Protein AF-A0A554MXK1-F1 (afdb_monomer)

Foldseek 3Di:
DDPDLCVLLVPQDLWQKEWEWEAEPDDPVLQVLVCLQPVVFSYYYYYDYDPPDDYQKIFIDTPRHTPFIDGNVLCCVLASVDQPVCLLAALPLLALVSDGPNLVSCFSGKAWFFPPPVGRGNCVSVVNVLSPLLSVLLVLLAFEKEWADQELVSCVNRPNNVVSQLSNLVGRYQAEYAHADPDDHDPSRNYHYDHDDDVCSNFWTKIWGDHPPPDAFGKMKIWGHPDDRIIIIGMHRPNVSSVVSVVVVVVPD

Radius of gyration: 18.1 Å; Cα contacts (8 Å, |Δi|>4): 520; chains: 1; bounding box: 48×35×47 Å

Mean predicted aligned error: 4.87 Å

Sequence (253 aa):
MPGALTSFIDEVPETETTLMVVNRTGPEPLIDLLDEAFGTQTVSVSERQLPEGEEDLVLLLRSGSVAATTSMDRLQRAFLLVNTDRYRTGANGLAEAEMPDVLTGLDEVEFQVRGFPASNKEKLLLVLISRFIEGRALEVGGGRFDASFQRLSRLDDEYGTRTVYGWLGDTEVDAHVYGVHDEPVPDELDVTVHAGTHEEYRRSWFVVFRPPPGESGHVALVAVEVGDNEWQAMWTYDPERVARIGEYVRANF

pLDDT: mean 89.76, std 9.57, range [53.19, 98.69]

Structure (mmCIF, N/CA/C/O backbone):
data_AF-A0A554MXK1-F1
#
_entry.id   AF-A0A554MXK1-F1
#
loop_
_atom_site.group_PDB
_atom_site.id
_atom_site.type_symbol
_atom_site.label_atom_id
_atom_site.label_alt_id
_atom_site.label_comp_id
_atom_site.label_asym_id
_atom_site.label_entity_id
_atom_site.label_seq_id
_atom_site.pdbx_PDB_ins_code
_atom_site.Cartn_x
_atom_site.Cartn_y
_atom_site.Cartn_z
_atom_site.occupancy
_atom_site.B_iso_or_equiv
_atom_site.auth_seq_id
_atom_site.auth_comp_id
_atom_site.auth_asym_id
_atom_site.auth_atom_id
_atom_site.pdbx_PDB_model_num
ATOM 1 N N . MET A 1 1 ? -1.076 15.804 -18.346 1.00 53.19 1 MET A N 1
ATOM 2 C CA . MET A 1 1 ? -0.254 14.876 -17.549 1.00 53.19 1 MET A CA 1
ATOM 3 C C . MET A 1 1 ? 0.335 15.663 -16.394 1.00 53.19 1 MET A C 1
ATOM 5 O O . MET A 1 1 ? 0.785 16.777 -16.659 1.00 53.19 1 MET A O 1
ATOM 9 N N . PRO A 1 2 ? 0.262 15.160 -15.152 1.00 66.19 2 PRO A N 1
ATOM 10 C CA . PRO A 1 2 ? 0.952 15.773 -14.019 1.00 66.19 2 PRO A CA 1
ATOM 11 C C . PRO A 1 2 ? 2.463 15.844 -14.275 1.00 66.19 2 PRO A C 1
ATOM 13 O O . PRO A 1 2 ? 2.995 15.069 -15.069 1.00 66.19 2 PRO A O 1
ATOM 16 N N . GLY A 1 3 ? 3.126 16.819 -13.650 1.00 77.19 3 GLY A N 1
ATOM 17 C CA . GLY A 1 3 ? 4.562 17.067 -13.826 1.00 77.19 3 GLY A CA 1
ATOM 18 C C . GLY A 1 3 ? 5.462 16.328 -12.832 1.00 77.19 3 GLY A C 1
ATOM 19 O O . GLY A 1 3 ? 6.674 16.402 -12.986 1.00 77.19 3 GLY A O 1
ATOM 20 N N . ALA A 1 4 ? 4.880 15.672 -11.821 1.00 87.62 4 ALA A N 1
ATOM 21 C CA . ALA A 1 4 ? 5.570 14.910 -10.782 1.00 87.62 4 ALA A CA 1
ATOM 22 C C . ALA A 1 4 ? 4.630 13.848 -10.180 1.00 87.62 4 ALA A C 1
ATOM 24 O O . ALA A 1 4 ? 3.409 14.031 -10.191 1.00 87.62 4 ALA A O 1
ATOM 25 N N . LEU A 1 5 ? 5.183 12.782 -9.585 1.00 91.69 5 LEU A N 1
ATOM 26 C CA . LEU A 1 5 ? 4.398 11.793 -8.826 1.00 91.69 5 LEU A CA 1
ATOM 27 C C . LEU A 1 5 ? 3.648 12.415 -7.637 1.00 91.69 5 LEU A C 1
ATOM 29 O O . LEU A 1 5 ? 2.529 12.001 -7.346 1.00 91.69 5 LEU A O 1
ATOM 33 N N . THR A 1 6 ? 4.223 13.437 -6.992 1.00 92.69 6 THR A N 1
ATOM 34 C CA . THR A 1 6 ? 3.597 14.128 -5.850 1.00 92.69 6 THR A CA 1
ATOM 35 C C . THR A 1 6 ? 2.254 14.755 -6.207 1.00 92.69 6 THR A C 1
ATOM 37 O O . THR A 1 6 ? 1.367 14.784 -5.367 1.00 92.69 6 THR A O 1
ATOM 40 N N . SER A 1 7 ? 2.042 15.152 -7.468 1.00 93.44 7 SER A N 1
ATOM 41 C CA . SER A 1 7 ? 0.761 15.715 -7.906 1.00 93.44 7 SER A CA 1
ATOM 42 C C . SER A 1 7 ? -0.411 14.743 -7.733 1.00 93.44 7 SER A C 1
ATOM 44 O O . SER A 1 7 ? -1.536 15.189 -7.541 1.00 93.44 7 SER A O 1
ATOM 46 N N . PHE A 1 8 ? -0.177 13.426 -7.780 1.00 95.62 8 PHE A N 1
ATOM 47 C CA . PHE A 1 8 ? -1.224 12.447 -7.470 1.00 95.62 8 PHE A CA 1
ATOM 48 C C . PHE A 1 8 ? -1.547 12.405 -5.975 1.00 95.62 8 PHE A C 1
ATOM 50 O O . PHE A 1 8 ? -2.680 12.121 -5.607 1.00 95.62 8 PHE A O 1
ATOM 57 N N . ILE A 1 9 ? -0.587 12.721 -5.111 1.00 94.88 9 ILE A N 1
ATOM 58 C CA . ILE A 1 9 ? -0.826 12.818 -3.672 1.00 94.88 9 ILE A CA 1
ATOM 59 C C . ILE A 1 9 ? -1.597 14.105 -3.363 1.00 94.88 9 ILE A C 1
ATOM 61 O O . ILE A 1 9 ? -2.632 14.044 -2.711 1.00 94.88 9 ILE A O 1
ATOM 65 N N . ASP A 1 10 ? -1.193 15.229 -3.958 1.00 92.38 10 ASP A N 1
ATOM 66 C CA . ASP A 1 10 ? -1.825 16.545 -3.760 1.00 92.38 10 ASP A CA 1
ATOM 67 C C . ASP A 1 10 ? -3.290 16.613 -4.247 1.00 92.38 10 ASP A C 1
ATOM 69 O O . ASP A 1 10 ? -4.051 17.502 -3.872 1.00 92.38 10 ASP A O 1
ATOM 73 N N . GLU A 1 11 ? -3.691 15.697 -5.131 1.00 93.00 11 GLU A N 1
ATOM 74 C CA . GLU A 1 11 ? -5.064 15.571 -5.629 1.00 93.00 11 GLU A CA 1
ATOM 75 C C . GLU A 1 11 ? -6.001 14.825 -4.646 1.00 93.00 11 GLU A C 1
ATOM 77 O O . GLU A 1 11 ? -7.207 14.767 -4.899 1.00 93.00 11 GLU A O 1
ATOM 82 N N . VAL A 1 12 ? -5.478 14.220 -3.568 1.00 90.69 12 VAL A N 1
ATOM 83 C CA . VAL A 1 12 ? -6.289 13.492 -2.576 1.00 90.69 12 VAL A CA 1
ATOM 84 C C . VAL A 1 12 ? -7.220 14.468 -1.837 1.00 90.69 12 VAL A C 1
ATOM 86 O O . VAL A 1 12 ? -6.763 15.490 -1.327 1.00 90.69 12 VAL A O 1
ATOM 89 N N . PRO A 1 13 ? -8.534 14.188 -1.751 1.00 86.12 13 PRO A N 1
ATOM 90 C CA . PRO A 1 13 ? -9.457 15.062 -1.040 1.00 86.12 13 PRO A CA 1
ATOM 91 C C . PRO A 1 13 ? -9.260 14.978 0.477 1.00 86.12 13 PRO A C 1
ATOM 93 O O . PRO A 1 13 ? -9.178 13.892 1.051 1.00 86.12 13 PRO A O 1
ATOM 96 N N . GLU A 1 14 ? -9.305 16.126 1.154 1.00 84.69 14 GLU A N 1
ATOM 97 C CA . GLU A 1 14 ? -9.360 16.162 2.616 1.00 84.69 14 GLU A CA 1
ATOM 98 C C . GLU A 1 14 ? -10.647 15.483 3.110 1.00 84.69 14 GLU A C 1
ATOM 100 O O . GLU A 1 14 ? -11.757 15.986 2.916 1.00 84.69 14 GLU A O 1
ATOM 105 N N . THR A 1 15 ? -10.498 14.325 3.754 1.00 86.19 15 THR A N 1
ATOM 106 C CA . THR A 1 15 ? -11.612 13.555 4.315 1.00 86.19 15 THR A CA 1
ATOM 107 C C . THR A 1 15 ? -11.335 13.245 5.777 1.00 86.19 15 THR A C 1
ATOM 109 O O . THR A 1 15 ? -10.337 12.604 6.104 1.00 86.19 15 THR A O 1
ATOM 112 N N . GLU A 1 16 ? -12.246 13.657 6.663 1.00 89.69 16 GLU A N 1
ATOM 113 C CA . GLU A 1 16 ? -12.179 13.286 8.079 1.00 89.69 16 GLU A CA 1
ATOM 114 C C . GLU A 1 16 ? -12.257 11.762 8.216 1.00 89.69 16 GLU A C 1
ATOM 116 O O . GLU A 1 16 ? -13.289 11.146 7.917 1.00 89.69 16 GLU A O 1
ATOM 121 N N . THR A 1 17 ? -11.147 11.176 8.658 1.00 94.56 17 THR A N 1
ATOM 122 C CA . THR A 1 17 ? -10.960 9.733 8.761 1.00 94.56 17 THR A CA 1
ATOM 123 C C . THR A 1 17 ? -10.591 9.370 10.196 1.00 94.56 17 THR A C 1
ATOM 125 O O . THR A 1 17 ? -9.711 9.985 10.806 1.00 94.56 17 THR A O 1
ATOM 128 N N . THR A 1 18 ? -11.273 8.372 10.758 1.00 95.38 18 THR A N 1
ATOM 129 C CA . THR A 1 18 ? -11.064 7.940 12.147 1.00 95.38 18 THR A CA 1
ATOM 130 C C . THR A 1 18 ? -10.993 6.424 12.242 1.00 95.38 18 THR A C 1
ATOM 132 O O . THR A 1 18 ? -11.894 5.733 11.773 1.00 95.38 18 THR A O 1
ATOM 135 N N . LEU A 1 19 ? -9.979 5.901 12.926 1.00 95.75 19 LEU A N 1
ATOM 136 C CA . LEU A 1 19 ? -9.962 4.535 13.438 1.00 95.75 19 LEU A CA 1
ATOM 137 C C . LEU A 1 19 ? -10.588 4.528 14.838 1.00 95.75 19 LEU A C 1
ATOM 139 O O . LEU A 1 19 ? -10.009 5.026 15.803 1.00 95.75 19 LEU A O 1
ATOM 143 N N . MET A 1 20 ? -11.805 4.001 14.951 1.00 95.88 20 MET A N 1
ATOM 144 C CA . MET A 1 20 ? -12.539 3.905 16.211 1.00 95.88 20 MET A CA 1
ATOM 145 C C . MET A 1 20 ? -12.442 2.495 16.781 1.00 95.88 20 MET A C 1
ATOM 147 O O . MET A 1 20 ? -12.959 1.547 16.196 1.00 95.88 20 MET A O 1
ATOM 151 N N . VAL A 1 21 ? -11.838 2.367 17.956 1.00 96.56 21 VAL A N 1
ATOM 152 C CA . VAL A 1 21 ? -11.822 1.127 18.727 1.00 96.56 21 VAL A CA 1
ATOM 153 C C . VAL A 1 21 ? -13.086 1.049 19.577 1.00 96.56 21 VAL A C 1
ATOM 155 O O . VAL A 1 21 ? -13.393 1.965 20.341 1.00 96.56 21 VAL A O 1
ATOM 158 N N . VAL A 1 22 ? -13.839 -0.036 19.435 1.00 96.56 22 VAL A N 1
ATOM 159 C CA . VAL A 1 22 ? -15.116 -0.262 20.113 1.00 96.56 22 VAL A CA 1
ATOM 160 C C . VAL A 1 22 ? -14.961 -1.361 21.152 1.00 96.56 22 VAL A C 1
ATOM 162 O O . VAL A 1 22 ? -14.409 -2.417 20.849 1.00 96.56 22 VAL A O 1
ATOM 165 N N . ASN A 1 23 ? -15.474 -1.107 22.361 1.00 95.75 23 ASN A N 1
ATOM 166 C CA . ASN A 1 23 ? -15.566 -2.086 23.450 1.00 95.75 23 ASN A CA 1
ATOM 167 C C . ASN A 1 23 ? -14.254 -2.844 23.678 1.00 95.75 23 ASN A C 1
ATOM 169 O O . ASN A 1 23 ? -14.227 -4.074 23.719 1.00 95.75 23 ASN A O 1
ATOM 173 N N . ARG A 1 24 ? -13.147 -2.101 23.783 1.00 94.31 24 ARG A N 1
ATOM 174 C CA . ARG A 1 24 ? -11.830 -2.692 24.013 1.00 94.31 24 ARG A CA 1
ATOM 175 C C . ARG A 1 24 ? -11.818 -3.454 25.337 1.00 94.31 24 ARG A C 1
ATOM 177 O O . ARG A 1 24 ? -12.136 -2.887 26.383 1.00 94.31 24 ARG A O 1
ATOM 184 N N . THR A 1 25 ? -11.358 -4.699 25.288 1.00 93.44 25 THR A N 1
ATOM 185 C CA . THR A 1 25 ? -11.030 -5.520 26.462 1.00 93.44 25 THR A CA 1
ATOM 186 C C . THR A 1 25 ? -9.521 -5.752 26.590 1.00 93.44 25 THR A C 1
ATOM 188 O O . THR A 1 25 ? -9.018 -6.031 27.681 1.00 93.44 25 THR A O 1
ATOM 191 N N . GLY A 1 26 ? -8.780 -5.582 25.485 1.00 86.31 26 GLY A N 1
ATOM 192 C CA . GLY A 1 26 ? -7.321 -5.682 25.434 1.00 86.31 26 GLY A CA 1
ATOM 193 C C . GLY A 1 26 ? -6.572 -4.552 26.163 1.00 86.31 26 GLY A C 1
ATOM 194 O O . GLY A 1 26 ? -7.170 -3.559 26.578 1.00 86.31 26 GLY A O 1
ATOM 195 N N . PRO A 1 27 ? -5.243 -4.667 26.331 1.00 88.62 27 PRO A N 1
ATOM 196 C CA . PRO A 1 27 ? -4.443 -3.720 27.111 1.00 88.62 27 PRO A CA 1
ATOM 197 C C . PRO A 1 27 ? -4.248 -2.361 26.403 1.00 88.62 27 PRO A C 1
ATOM 199 O O . PRO A 1 27 ? -4.241 -2.283 25.177 1.00 88.62 27 PRO A O 1
ATOM 202 N N . GLU A 1 28 ? -4.064 -1.292 27.189 1.00 87.69 28 GLU A N 1
ATOM 203 C CA . GLU A 1 28 ? -3.921 0.103 26.713 1.00 87.69 28 GLU A CA 1
ATOM 204 C C . GLU A 1 28 ? -2.767 0.333 25.716 1.00 87.69 28 GLU A C 1
ATOM 206 O O . GLU A 1 28 ? -3.007 1.015 24.723 1.00 87.69 28 GLU A O 1
ATOM 211 N N . PRO A 1 29 ? -1.590 -0.320 25.844 1.00 89.25 29 PRO A N 1
ATOM 212 C CA . PRO A 1 29 ? -0.497 -0.171 24.878 1.00 89.25 29 PRO A CA 1
ATOM 213 C C . PRO A 1 29 ? -0.843 -0.510 23.421 1.00 89.25 29 PRO A C 1
ATOM 215 O O . PRO A 1 29 ? -0.097 -0.152 22.517 1.00 89.25 29 PRO A O 1
ATOM 218 N N . LEU A 1 30 ? -1.945 -1.222 23.157 1.00 86.06 30 LEU A N 1
ATOM 219 C CA . LEU A 1 30 ? -2.403 -1.450 21.783 1.00 86.06 30 LEU A CA 1
ATOM 220 C C . LEU A 1 30 ? -2.960 -0.180 21.132 1.00 86.06 30 LEU A C 1
ATOM 222 O O . LEU A 1 30 ? -2.822 -0.017 19.922 1.00 86.06 30 LEU A O 1
ATOM 226 N N . ILE A 1 31 ? -3.574 0.703 21.924 1.00 88.94 31 ILE A N 1
ATOM 227 C CA . ILE A 1 31 ? -4.034 2.015 21.463 1.00 88.94 31 ILE A CA 1
ATOM 228 C C . ILE A 1 31 ? -2.831 2.913 21.201 1.00 88.94 31 ILE A C 1
ATOM 230 O O . ILE A 1 31 ? -2.753 3.489 20.123 1.00 88.94 31 ILE A O 1
ATOM 234 N N . ASP A 1 32 ? -1.841 2.915 22.100 1.00 88.69 32 ASP A N 1
ATOM 235 C CA . ASP A 1 32 ? -0.601 3.678 21.911 1.00 88.69 32 ASP A CA 1
ATOM 236 C C . ASP A 1 32 ? 0.105 3.312 20.594 1.00 88.69 32 ASP A C 1
ATOM 238 O O . ASP A 1 32 ? 0.608 4.186 19.894 1.00 88.69 32 ASP A O 1
ATOM 242 N N . LEU A 1 33 ? 0.106 2.028 20.210 1.00 88.94 33 LEU A N 1
ATOM 243 C CA . LEU A 1 33 ? 0.666 1.582 18.928 1.00 88.94 33 LEU A CA 1
ATOM 244 C C . LEU A 1 33 ? -0.140 2.070 17.713 1.00 88.94 33 LEU A C 1
ATOM 246 O O . LEU A 1 33 ? 0.443 2.289 16.650 1.00 88.94 33 LEU A O 1
ATOM 250 N N . LEU A 1 34 ? -1.463 2.210 17.837 1.00 90.31 34 LEU A N 1
ATOM 251 C CA . LEU A 1 34 ? -2.298 2.797 16.785 1.00 90.31 34 LEU A CA 1
ATOM 252 C C . LEU A 1 34 ? -2.072 4.304 16.686 1.00 90.31 34 LEU A C 1
ATOM 254 O O . LEU A 1 34 ? -1.931 4.816 15.579 1.00 90.31 34 LEU A O 1
ATOM 258 N N . ASP A 1 35 ? -1.981 4.996 17.819 1.00 89.25 35 ASP A N 1
ATOM 259 C CA . ASP A 1 35 ? -1.647 6.418 17.872 1.00 89.25 35 ASP A CA 1
ATOM 260 C C . ASP A 1 35 ? -0.239 6.692 17.326 1.00 89.25 35 ASP A C 1
ATOM 262 O O . ASP A 1 35 ? -0.044 7.649 16.584 1.00 89.25 35 ASP A O 1
ATOM 266 N N . GLU A 1 36 ? 0.742 5.832 17.604 1.00 86.38 36 GLU A N 1
ATOM 267 C CA . GLU A 1 36 ? 2.080 5.939 17.010 1.00 86.38 36 GLU A CA 1
ATOM 268 C C . GLU A 1 36 ? 2.046 5.730 15.489 1.00 86.38 36 GLU A C 1
ATOM 270 O O . GLU A 1 36 ? 2.771 6.396 14.753 1.00 86.38 36 GLU A O 1
ATOM 275 N N . ALA A 1 37 ? 1.217 4.802 15.005 1.00 86.00 37 ALA A N 1
ATOM 276 C CA . ALA A 1 37 ? 1.123 4.494 13.583 1.00 86.00 37 ALA A CA 1
ATOM 277 C C . ALA A 1 37 ? 0.333 5.538 12.777 1.00 86.00 37 ALA A C 1
ATOM 279 O O . ALA A 1 37 ? 0.649 5.762 11.609 1.00 86.00 37 ALA A O 1
ATOM 280 N N . PHE A 1 38 ? -0.699 6.139 13.377 1.00 89.25 38 PHE A N 1
ATOM 281 C CA . PHE A 1 38 ? -1.689 6.953 12.667 1.00 89.25 38 PHE A CA 1
ATOM 282 C C . PHE A 1 38 ? -1.929 8.337 13.273 1.00 89.25 38 PHE A C 1
ATOM 284 O O . PHE A 1 38 ? -2.320 9.238 12.545 1.00 89.25 38 PHE A O 1
ATOM 291 N N . GLY A 1 39 ? -1.681 8.552 14.564 1.00 72.25 39 GLY A N 1
ATOM 292 C CA . GLY A 1 39 ? -2.067 9.778 15.275 1.00 72.25 39 GLY A CA 1
ATOM 293 C C . GLY A 1 39 ? -1.333 11.051 14.833 1.00 72.25 39 GLY A C 1
ATOM 294 O O . GLY A 1 39 ? -1.776 12.155 15.139 1.00 72.25 39 GLY A O 1
ATOM 295 N N . THR A 1 40 ? -0.227 10.924 14.095 1.00 68.62 40 THR A N 1
ATOM 296 C CA . THR A 1 40 ? 0.485 12.044 13.449 1.00 68.62 40 THR A CA 1
ATOM 297 C C . THR A 1 40 ? -0.044 12.375 12.049 1.00 68.62 40 THR A C 1
ATOM 299 O O . THR A 1 40 ? 0.398 13.349 11.444 1.00 68.62 40 THR A O 1
ATOM 302 N N . GLN A 1 41 ? -0.970 11.566 11.535 1.00 73.75 41 GLN A N 1
ATOM 303 C CA . GLN A 1 41 ? -1.494 11.616 10.174 1.00 73.75 41 GLN A CA 1
ATOM 304 C C . GLN A 1 41 ? -2.839 12.358 10.125 1.00 73.75 41 GLN A C 1
ATOM 306 O O . GLN A 1 41 ? -3.368 12.828 11.131 1.00 73.75 41 GLN A O 1
ATOM 311 N N . THR A 1 42 ? -3.451 12.399 8.944 1.00 80.56 42 THR A N 1
ATOM 312 C CA . THR A 1 42 ? -4.848 12.829 8.732 1.00 80.56 42 THR A CA 1
ATOM 313 C C . THR A 1 42 ? -5.885 11.869 9.343 1.00 80.56 42 THR A C 1
ATOM 315 O O . THR A 1 42 ? -7.087 12.142 9.312 1.00 80.56 42 THR A O 1
ATOM 318 N N . VAL A 1 43 ? -5.43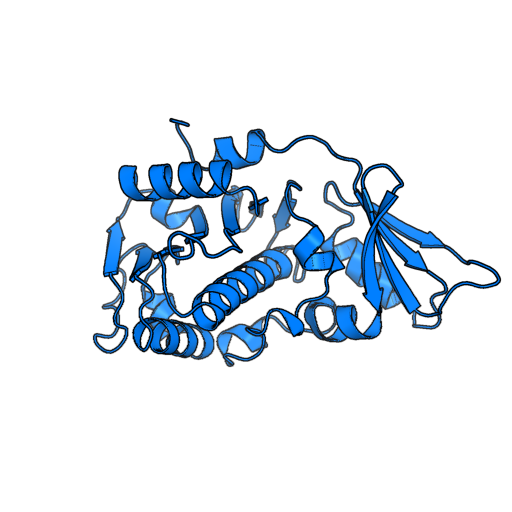5 10.751 9.922 1.00 90.44 43 VAL A N 1
ATOM 319 C CA . VAL A 1 43 ? -6.264 9.722 10.551 1.00 90.44 43 VAL A CA 1
ATOM 320 C C . VAL A 1 43 ? -6.246 9.905 12.064 1.00 90.44 43 VAL A C 1
ATOM 322 O O . VAL A 1 43 ? -5.209 9.794 12.708 1.00 90.44 43 VAL A O 1
ATOM 325 N N . SER A 1 44 ? -7.413 10.129 12.657 1.00 91.38 44 SER A N 1
ATOM 326 C CA . SER A 1 44 ? -7.555 10.162 14.118 1.00 91.38 44 SER A CA 1
ATOM 327 C C . SER A 1 44 ? -7.789 8.763 14.683 1.00 91.38 44 SE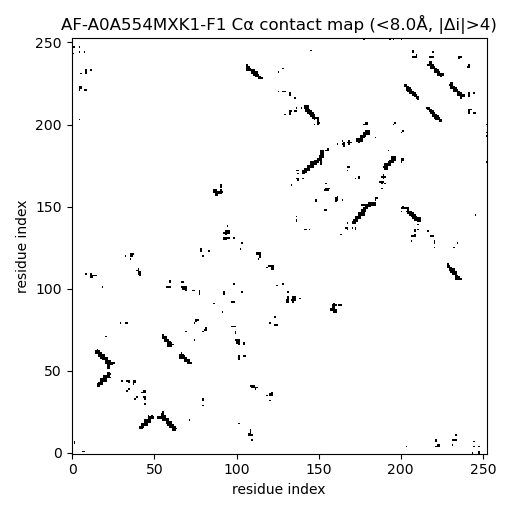R A C 1
ATOM 329 O O . SER A 1 44 ? -8.454 7.939 14.057 1.00 91.38 44 SER A O 1
ATOM 331 N N . VAL A 1 45 ? -7.302 8.493 15.891 1.00 93.38 45 VAL A N 1
ATOM 332 C CA . VAL A 1 45 ? -7.642 7.278 16.641 1.00 93.38 45 VAL A CA 1
ATOM 333 C C . VAL A 1 45 ? -8.548 7.668 17.807 1.00 93.38 45 VAL A C 1
ATOM 335 O O . VAL A 1 45 ? -8.355 8.697 18.453 1.00 93.38 45 VAL A O 1
ATOM 338 N N . SER A 1 46 ? -9.597 6.887 18.056 1.00 93.00 46 SER A N 1
ATOM 339 C CA . SER A 1 46 ? -10.500 7.116 19.189 1.00 93.00 46 SER A CA 1
ATOM 340 C C . SER A 1 46 ? -11.005 5.805 19.774 1.00 93.00 46 SER A C 1
ATOM 342 O O . SER A 1 46 ? -11.048 4.789 19.086 1.00 93.00 46 SER A O 1
ATOM 344 N N . GLU A 1 47 ? -11.426 5.827 21.037 1.00 94.25 47 GLU A N 1
ATOM 345 C CA . GLU A 1 47 ? -12.052 4.681 21.698 1.00 94.25 47 GLU A CA 1
ATOM 346 C C . GLU A 1 47 ? -13.498 5.015 22.096 1.00 94.25 47 GLU A C 1
ATOM 348 O O . GLU A 1 47 ? -13.803 6.134 22.525 1.00 94.25 47 GLU A O 1
ATOM 353 N N . ARG A 1 48 ? -14.411 4.046 21.964 1.00 94.31 48 ARG A N 1
ATOM 354 C CA . ARG A 1 48 ? -15.806 4.175 22.391 1.00 94.31 48 ARG A CA 1
ATOM 355 C C . ARG A 1 48 ? -16.326 2.894 23.037 1.00 94.31 48 ARG A C 1
ATOM 357 O O . ARG A 1 48 ? -16.153 1.800 22.515 1.00 94.31 48 ARG A O 1
ATOM 364 N N . GLN A 1 49 ? -17.051 3.059 24.139 1.00 93.25 49 GLN A N 1
ATOM 365 C CA . GLN A 1 49 ? -17.794 1.983 24.793 1.00 93.25 49 GLN A CA 1
ATOM 366 C C . GLN A 1 49 ? -19.274 2.064 24.378 1.00 93.25 49 GLN A C 1
ATOM 368 O O . GLN A 1 49 ? -19.917 3.107 24.527 1.00 93.25 49 GLN A O 1
ATOM 373 N N . LEU A 1 50 ? -19.800 0.977 23.821 1.00 91.88 50 LEU A N 1
ATOM 374 C CA . LEU A 1 50 ? -21.159 0.797 23.322 1.00 91.88 50 LEU A CA 1
ATOM 375 C C . LEU A 1 50 ? -21.849 -0.320 24.130 1.00 91.88 50 LEU A C 1
ATOM 377 O O . LEU A 1 50 ? -21.394 -1.462 24.066 1.00 91.88 50 LEU A O 1
ATOM 381 N N . PRO A 1 51 ? -22.959 -0.037 24.843 1.00 86.06 51 PRO A N 1
ATOM 382 C CA . PRO A 1 51 ? -23.596 -0.982 25.774 1.00 86.06 51 PRO A CA 1
ATOM 383 C C . PRO A 1 51 ? -23.980 -2.361 25.207 1.00 86.06 51 PRO A C 1
ATOM 385 O O . PRO A 1 51 ? -24.087 -3.311 25.973 1.00 86.06 51 PRO A O 1
ATOM 388 N N . GLU A 1 52 ? -24.193 -2.469 23.893 1.00 84.12 52 GLU A N 1
ATOM 389 C CA . GLU A 1 52 ? -24.572 -3.709 23.188 1.00 84.12 52 GLU A CA 1
ATOM 390 C C . GLU A 1 52 ? -23.685 -3.964 21.950 1.00 84.12 52 GLU A C 1
ATOM 392 O O . GLU A 1 52 ? -24.069 -4.690 21.037 1.00 84.12 52 GLU A O 1
ATOM 397 N N . GLY A 1 53 ? -22.517 -3.317 21.877 1.00 80.88 53 GLY A N 1
ATOM 398 C CA . GLY A 1 53 ? -21.576 -3.505 20.770 1.00 80.88 53 GLY A CA 1
ATOM 399 C C . GLY A 1 53 ? -20.732 -4.771 20.923 1.00 80.88 53 GLY A C 1
ATOM 400 O O . GLY A 1 53 ? -20.497 -5.241 22.036 1.00 80.88 53 GLY A O 1
ATOM 401 N N . GLU A 1 54 ? -20.221 -5.289 19.810 1.00 91.38 54 GLU A N 1
ATOM 402 C CA . GLU A 1 54 ? -19.193 -6.334 19.837 1.00 91.38 54 GLU A CA 1
ATOM 403 C C . GLU A 1 54 ? -17.897 -5.817 20.476 1.00 91.38 54 GLU A C 1
ATOM 405 O O . GLU A 1 54 ? -17.543 -4.646 20.326 1.00 91.38 54 GLU A O 1
ATOM 410 N N . GLU A 1 55 ? -17.215 -6.701 21.202 1.00 94.56 55 GLU A N 1
ATOM 411 C CA . GLU A 1 55 ? -15.942 -6.427 21.869 1.00 94.56 55 GLU A CA 1
ATOM 412 C C . GLU A 1 55 ? -14.779 -6.395 20.875 1.00 94.56 55 GLU A C 1
ATOM 414 O O . GLU A 1 55 ? -14.766 -7.127 19.884 1.00 94.56 55 GLU A O 1
ATOM 419 N N . ASP A 1 56 ? -13.777 -5.565 21.174 1.00 95.25 56 ASP A N 1
ATOM 420 C CA . ASP A 1 56 ? -12.503 -5.512 20.454 1.00 95.25 56 ASP A CA 1
ATOM 421 C C . ASP A 1 56 ? -12.654 -5.373 18.927 1.00 95.25 56 ASP A C 1
ATOM 423 O O . ASP A 1 56 ? -11.948 -6.016 18.144 1.00 95.25 56 ASP A O 1
ATOM 427 N N . LEU A 1 57 ? -13.557 -4.494 18.487 1.00 96.06 57 LEU A N 1
ATOM 428 C CA . LEU A 1 57 ? -13.676 -4.104 17.084 1.00 96.06 57 LEU A CA 1
ATOM 429 C C . LEU A 1 57 ? -12.907 -2.818 16.795 1.00 96.06 57 LEU A C 1
ATOM 431 O O . LEU A 1 57 ? -12.808 -1.920 17.627 1.00 96.06 57 LEU A O 1
ATOM 435 N N . VAL A 1 58 ? -12.407 -2.711 15.570 1.00 96.81 58 VAL A N 1
ATOM 436 C CA . VAL A 1 58 ? -11.846 -1.489 15.001 1.00 96.81 58 VAL A CA 1
ATOM 437 C C . VAL A 1 58 ? -12.683 -1.121 13.789 1.00 96.81 58 VAL A C 1
ATOM 439 O O . VAL A 1 58 ? -12.815 -1.903 12.847 1.00 96.81 58 VAL A O 1
ATOM 442 N N . LEU A 1 59 ? -13.262 0.071 13.827 1.00 97.31 59 LEU A N 1
ATOM 443 C CA . LEU A 1 59 ? -14.044 0.644 12.745 1.00 97.31 59 LEU A CA 1
ATOM 444 C C . LEU A 1 59 ? -13.205 1.697 12.040 1.00 97.31 59 LEU A C 1
ATOM 446 O O . LEU A 1 59 ? -12.619 2.558 12.691 1.00 97.31 59 LEU A O 1
ATOM 450 N N . LEU A 1 60 ? -13.209 1.672 10.716 1.00 97.38 60 LEU A N 1
ATOM 451 C CA . LEU A 1 60 ? -12.797 2.820 9.930 1.00 97.38 60 LEU A CA 1
ATOM 452 C C . LEU A 1 60 ? -14.026 3.687 9.676 1.00 97.38 60 LEU A C 1
ATOM 454 O O . LEU A 1 60 ? -14.991 3.227 9.065 1.00 97.38 60 LEU A O 1
ATOM 458 N N . LEU A 1 61 ? -13.989 4.933 10.130 1.00 96.75 61 LEU A N 1
ATOM 459 C CA . LEU A 1 61 ? -15.020 5.927 9.877 1.00 96.75 61 LEU A CA 1
ATOM 460 C C . LEU A 1 61 ? -14.526 6.934 8.842 1.00 96.75 61 LEU A C 1
ATOM 462 O O . LEU A 1 61 ? -13.424 7.460 8.977 1.00 96.75 61 LEU A O 1
ATOM 466 N N . ARG A 1 62 ? -15.375 7.250 7.863 1.00 94.31 62 ARG A N 1
ATOM 467 C CA . ARG A 1 62 ? -15.190 8.363 6.925 1.00 94.31 62 ARG A CA 1
ATOM 468 C C . ARG A 1 62 ? -16.360 9.319 7.056 1.00 94.31 62 ARG A C 1
ATOM 470 O O . ARG A 1 62 ? -17.512 8.909 6.894 1.00 94.31 62 ARG A O 1
ATOM 477 N N . SER A 1 63 ? -16.079 10.569 7.416 1.00 90.75 63 SER A N 1
ATOM 478 C CA . SER A 1 63 ? -17.106 11.593 7.664 1.00 90.75 63 SER A CA 1
ATOM 479 C C . SER A 1 63 ? -18.235 11.087 8.583 1.00 90.75 63 SER A C 1
ATOM 481 O O . SER A 1 63 ? -19.422 11.293 8.327 1.00 90.75 63 SER A O 1
ATOM 483 N N . GLY A 1 64 ? -17.864 10.341 9.631 1.00 89.31 64 GLY A N 1
ATOM 484 C CA . GLY A 1 64 ? -18.784 9.774 10.623 1.00 89.31 64 GLY A CA 1
ATOM 485 C C . GLY A 1 64 ? -19.535 8.498 10.214 1.00 89.31 64 GLY A C 1
ATOM 486 O O . GLY A 1 64 ? -20.264 7.953 11.042 1.00 89.31 64 GLY A O 1
ATOM 487 N N . SER A 1 65 ? -19.362 7.993 8.989 1.00 94.19 65 SER A N 1
ATOM 488 C CA . SER A 1 65 ? -19.975 6.739 8.520 1.00 94.19 65 SER A CA 1
ATOM 489 C C . SER A 1 65 ? -18.975 5.585 8.549 1.00 94.19 65 SER A C 1
ATOM 491 O O . SER A 1 65 ? -17.810 5.779 8.214 1.00 94.19 65 SER A O 1
ATOM 493 N N . VAL A 1 66 ? -19.420 4.381 8.921 1.00 96.75 66 VAL A N 1
ATOM 494 C CA . VAL A 1 66 ? -18.564 3.181 8.922 1.00 96.75 66 VAL A CA 1
ATOM 495 C C . VAL A 1 66 ? -18.238 2.782 7.484 1.00 96.75 66 VAL A C 1
ATOM 497 O O . VAL A 1 66 ? -19.136 2.434 6.722 1.00 96.75 66 VAL A O 1
ATOM 500 N N . ALA A 1 67 ? -16.956 2.835 7.132 1.00 96.62 67 ALA A N 1
ATOM 501 C CA . ALA A 1 67 ? -16.423 2.441 5.832 1.00 96.62 6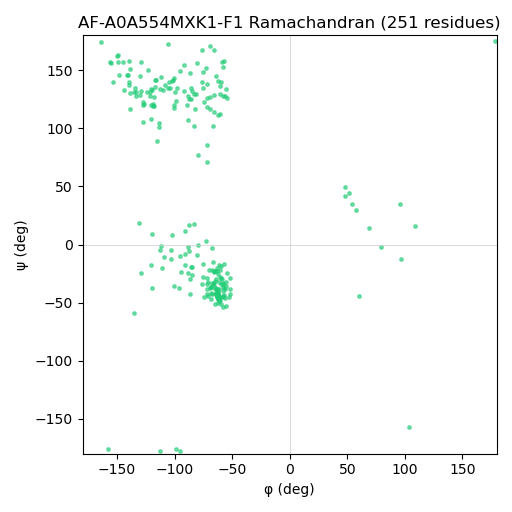7 ALA A CA 1
ATOM 502 C C . ALA A 1 67 ? -15.877 1.005 5.839 1.00 96.62 67 ALA A C 1
ATOM 504 O O . ALA A 1 67 ? -16.059 0.278 4.870 1.00 96.62 67 ALA A O 1
ATOM 505 N N . ALA A 1 68 ? -15.242 0.581 6.936 1.00 97.12 68 ALA A N 1
ATOM 506 C CA . ALA A 1 68 ? -14.728 -0.778 7.100 1.00 97.12 68 ALA A CA 1
ATOM 507 C C . ALA A 1 68 ? -14.742 -1.203 8.573 1.00 97.12 68 ALA A C 1
ATOM 509 O O . ALA A 1 68 ? -14.847 -0.376 9.483 1.00 97.12 68 ALA A O 1
ATOM 510 N N . THR A 1 69 ? -14.652 -2.507 8.824 1.00 96.69 69 THR A N 1
ATOM 511 C CA . THR A 1 69 ? -14.641 -3.076 10.176 1.00 96.69 69 THR A CA 1
ATOM 512 C C . THR A 1 69 ? -13.718 -4.279 10.223 1.00 96.69 69 THR A C 1
ATOM 514 O O . THR A 1 69 ? -13.811 -5.164 9.383 1.00 96.69 69 THR A O 1
ATOM 517 N N . THR A 1 70 ? -12.861 -4.332 11.238 1.00 96.06 70 THR A N 1
ATOM 518 C CA . THR A 1 70 ? -11.979 -5.470 11.502 1.00 96.06 70 THR A CA 1
ATOM 519 C C . THR A 1 70 ? -11.900 -5.718 13.004 1.00 96.06 70 THR A C 1
ATOM 521 O O . THR A 1 70 ? -11.896 -4.780 13.792 1.00 96.06 70 THR A O 1
ATOM 524 N N . SER A 1 71 ? -11.773 -6.976 13.429 1.00 94.94 71 SER A N 1
ATOM 525 C CA . SER A 1 71 ? -11.412 -7.297 14.815 1.00 94.94 71 SER A CA 1
ATOM 526 C C . SER A 1 71 ? -10.018 -6.760 15.170 1.00 94.94 71 SER A C 1
ATOM 528 O O . SER A 1 71 ? -9.074 -6.928 14.390 1.00 94.94 71 SER A O 1
ATOM 530 N N . MET A 1 72 ? -9.848 -6.242 16.381 1.00 93.75 72 MET A N 1
ATOM 531 C CA . MET A 1 72 ? -8.566 -5.800 16.930 1.00 93.75 72 MET A CA 1
ATOM 532 C C . MET A 1 72 ? -7.505 -6.912 16.887 1.00 93.75 72 MET A C 1
ATOM 534 O O . MET A 1 72 ? -6.345 -6.646 16.600 1.00 93.75 72 MET A O 1
ATOM 538 N N . ASP A 1 73 ? -7.885 -8.173 17.101 1.00 91.56 73 ASP A N 1
ATOM 539 C CA . ASP A 1 73 ? -6.989 -9.338 17.004 1.00 91.56 73 ASP A CA 1
ATOM 540 C C . ASP A 1 73 ? -6.383 -9.518 15.592 1.00 91.56 73 ASP A C 1
ATOM 542 O O . ASP A 1 73 ? -5.169 -9.682 15.432 1.00 91.56 73 ASP A O 1
ATOM 546 N N . ARG A 1 74 ? -7.204 -9.405 14.539 1.00 91.25 74 ARG A N 1
ATOM 547 C CA . ARG A 1 74 ? -6.732 -9.423 13.140 1.00 91.25 74 ARG A CA 1
ATOM 548 C C . ARG A 1 74 ? -5.808 -8.239 12.841 1.00 91.25 74 ARG A C 1
ATOM 550 O O . ARG A 1 74 ? -4.755 -8.446 12.240 1.00 91.25 74 ARG A O 1
ATOM 557 N N . LEU A 1 75 ? -6.145 -7.033 13.307 1.00 92.25 75 LEU A N 1
ATOM 558 C CA . LEU A 1 75 ? -5.291 -5.848 13.142 1.00 92.25 75 LEU A CA 1
ATOM 559 C C . LEU A 1 75 ? -3.941 -6.004 13.862 1.00 92.25 75 LEU A C 1
ATOM 561 O O . LEU A 1 75 ? -2.888 -5.694 13.300 1.00 92.25 75 LEU A O 1
ATOM 565 N N . GLN A 1 76 ? -3.952 -6.553 15.078 1.00 89.75 76 GLN A N 1
ATOM 566 C CA . GLN A 1 76 ? -2.744 -6.831 15.849 1.00 89.75 76 GLN A CA 1
ATOM 567 C C . GLN A 1 76 ? -1.800 -7.783 15.116 1.00 89.75 76 GLN A C 1
ATOM 569 O O . GLN A 1 76 ? -0.616 -7.478 14.963 1.00 89.75 76 GLN A O 1
ATOM 574 N N . ARG A 1 77 ? -2.315 -8.924 14.641 1.00 86.44 77 ARG A N 1
ATOM 575 C CA . ARG A 1 77 ? -1.503 -9.942 13.956 1.00 86.44 77 ARG A CA 1
ATOM 576 C C . ARG A 1 77 ? -0.921 -9.472 12.629 1.00 86.44 77 ARG A C 1
ATOM 578 O O . ARG A 1 77 ? 0.157 -9.940 12.264 1.00 86.44 77 ARG A O 1
ATOM 585 N N . ALA A 1 78 ? -1.636 -8.608 11.913 1.00 84.94 78 ALA A N 1
ATOM 586 C CA . ALA A 1 78 ? -1.229 -8.136 10.594 1.00 84.94 78 ALA A CA 1
ATOM 587 C C . ALA A 1 78 ? -0.302 -6.911 10.646 1.00 84.94 78 ALA A C 1
ATOM 589 O O . ALA A 1 78 ? 0.541 -6.752 9.765 1.00 84.94 78 ALA A O 1
ATOM 590 N N . PHE A 1 79 ? -0.423 -6.062 11.675 1.00 87.00 79 PHE A N 1
ATOM 591 C CA . PHE A 1 79 ? 0.257 -4.764 11.702 1.00 87.00 79 PHE A CA 1
ATOM 592 C C . PHE A 1 79 ? 0.937 -4.441 13.038 1.00 87.00 79 PHE A C 1
ATOM 594 O O . PHE A 1 79 ? 2.160 -4.259 13.094 1.00 87.00 79 PHE A O 1
ATOM 601 N N . LEU A 1 80 ? 0.183 -4.406 14.142 1.00 84.94 80 LEU A N 1
ATOM 602 C CA . LEU A 1 80 ? 0.706 -3.863 15.407 1.00 84.94 80 LEU A CA 1
ATOM 603 C C . LEU A 1 80 ? 1.806 -4.735 16.021 1.00 84.94 80 LEU A C 1
ATOM 605 O O . LEU A 1 80 ? 2.793 -4.211 16.533 1.00 84.94 80 LEU A O 1
ATOM 609 N N . LEU A 1 81 ? 1.699 -6.057 15.908 1.00 82.00 81 LEU A N 1
ATOM 610 C CA . LEU A 1 81 ? 2.662 -7.004 16.483 1.00 82.00 81 LEU A CA 1
ATOM 611 C C . LEU A 1 81 ? 3.635 -7.577 15.445 1.00 82.00 81 LEU A C 1
ATOM 613 O O . LEU A 1 81 ? 4.401 -8.493 15.745 1.00 82.00 81 LEU A O 1
ATOM 617 N N . VAL A 1 82 ? 3.623 -7.047 14.218 1.00 77.06 82 VAL A N 1
ATOM 618 C CA . VAL A 1 82 ? 4.549 -7.475 13.169 1.00 77.06 82 VAL A CA 1
ATOM 619 C C . VAL A 1 82 ? 5.869 -6.720 13.280 1.00 77.06 82 VAL A C 1
ATOM 621 O O . VAL A 1 82 ? 5.900 -5.490 13.384 1.00 77.06 82 VAL A O 1
ATOM 624 N N . ASN A 1 83 ? 6.961 -7.484 13.223 1.00 67.75 83 ASN A N 1
ATOM 625 C CA . ASN A 1 83 ? 8.305 -6.968 12.995 1.00 67.75 83 ASN A CA 1
ATOM 626 C C . ASN A 1 83 ? 8.548 -6.846 11.488 1.00 67.75 83 ASN A C 1
ATOM 628 O O . ASN A 1 83 ? 8.261 -7.779 10.735 1.00 67.75 83 ASN A O 1
ATOM 632 N N . THR A 1 84 ? 9.119 -5.724 11.058 1.00 63.19 84 THR A N 1
ATOM 633 C CA . THR A 1 84 ? 9.440 -5.420 9.653 1.00 63.19 84 THR A CA 1
ATOM 634 C C . THR A 1 84 ? 10.314 -6.493 8.988 1.00 63.19 84 THR A C 1
ATOM 636 O O . THR A 1 84 ? 10.112 -6.801 7.813 1.00 63.19 84 THR A O 1
ATOM 639 N N . ASP A 1 85 ? 11.202 -7.154 9.741 1.00 65.38 85 ASP A N 1
ATOM 640 C CA . ASP A 1 85 ? 12.060 -8.247 9.251 1.00 65.38 85 ASP A CA 1
ATOM 641 C C . ASP A 1 85 ? 11.289 -9.467 8.718 1.00 65.38 85 ASP A C 1
ATOM 643 O O . ASP A 1 85 ? 11.817 -10.228 7.898 1.00 65.38 85 ASP A O 1
ATOM 647 N N . ARG A 1 86 ? 10.023 -9.646 9.126 1.00 65.50 86 ARG A N 1
ATOM 648 C CA . ARG A 1 86 ? 9.156 -10.722 8.623 1.00 65.50 86 ARG A CA 1
ATOM 649 C C . ARG A 1 86 ? 8.994 -10.656 7.101 1.00 65.50 86 ARG A C 1
ATOM 651 O O . ARG A 1 86 ? 8.978 -11.703 6.464 1.00 65.50 86 ARG A O 1
ATOM 658 N N . TYR A 1 87 ? 8.922 -9.455 6.526 1.00 62.00 87 TYR A N 1
ATOM 659 C CA . TYR A 1 87 ? 8.717 -9.259 5.084 1.00 62.00 87 TYR A CA 1
ATOM 660 C C . TYR A 1 87 ? 10.011 -9.287 4.267 1.00 62.00 87 TYR A C 1
ATOM 662 O O . TYR A 1 87 ? 9.959 -9.519 3.060 1.00 62.00 87 TYR A O 1
ATOM 670 N N . ARG A 1 88 ? 11.168 -9.089 4.915 1.00 61.88 88 ARG A N 1
ATOM 671 C CA . ARG A 1 88 ? 12.485 -9.313 4.294 1.00 61.88 88 ARG A CA 1
ATOM 672 C C . ARG A 1 88 ? 12.760 -10.807 4.118 1.00 61.88 88 ARG A C 1
ATOM 674 O O . ARG A 1 88 ? 13.350 -11.224 3.127 1.00 61.88 88 ARG A O 1
ATOM 681 N N . THR A 1 89 ? 12.342 -11.611 5.096 1.00 57.44 89 THR A N 1
ATOM 682 C CA . THR A 1 89 ? 12.709 -13.033 5.211 1.00 57.44 89 THR A CA 1
ATOM 683 C C . THR A 1 89 ? 11.615 -14.010 4.787 1.00 57.44 89 THR A C 1
ATOM 685 O O . THR A 1 89 ? 11.906 -15.190 4.620 1.00 57.44 89 THR A O 1
ATOM 688 N N . GLY A 1 90 ? 10.375 -13.558 4.592 1.00 59.47 90 GLY A N 1
ATOM 689 C CA . GLY A 1 90 ? 9.262 -14.416 4.194 1.00 59.47 90 GLY A CA 1
ATOM 690 C C . GLY A 1 90 ? 8.361 -13.773 3.145 1.00 59.47 90 GLY A C 1
ATOM 691 O O . GLY A 1 90 ? 8.193 -12.558 3.121 1.00 59.47 90 GLY A O 1
ATOM 692 N N . ALA A 1 91 ? 7.747 -14.618 2.316 1.00 58.38 91 ALA A N 1
ATOM 693 C CA . ALA A 1 91 ? 6.715 -14.244 1.344 1.00 58.38 91 ALA A CA 1
ATOM 694 C C . ALA A 1 91 ? 5.280 -14.349 1.920 1.00 58.38 91 ALA A C 1
ATOM 696 O O . ALA A 1 91 ? 4.298 -14.325 1.188 1.00 58.38 91 ALA A O 1
ATOM 697 N N . ASN A 1 92 ? 5.148 -14.510 3.242 1.00 55.47 92 ASN A N 1
ATOM 698 C CA . ASN A 1 92 ? 3.855 -14.617 3.926 1.00 55.47 92 ASN A CA 1
ATOM 699 C C . ASN A 1 92 ? 3.195 -13.229 4.039 1.00 55.47 92 ASN A C 1
ATOM 701 O O . ASN A 1 92 ? 3.886 -12.274 4.396 1.00 55.47 92 ASN A O 1
ATOM 705 N N . GLY A 1 93 ? 1.875 -13.128 3.838 1.00 57.09 93 GLY A N 1
ATOM 706 C CA . GLY A 1 93 ? 1.127 -11.859 3.889 1.00 57.09 93 GLY A CA 1
ATOM 707 C C . GLY A 1 93 ? 0.629 -11.332 2.538 1.00 57.09 93 GLY A C 1
ATOM 708 O O . GLY A 1 93 ? 0.306 -10.153 2.444 1.00 57.09 93 GLY A O 1
ATOM 709 N N . LEU A 1 94 ? 0.609 -12.170 1.495 1.00 59.00 94 LEU A N 1
ATOM 710 C CA . LEU A 1 94 ? 0.153 -11.793 0.147 1.00 59.00 94 LEU A CA 1
ATOM 711 C C . LEU A 1 94 ? -1.339 -12.040 -0.088 1.00 59.00 94 LEU A C 1
ATOM 713 O O . LEU A 1 94 ? -1.896 -11.518 -1.041 1.00 59.00 94 LEU A O 1
ATOM 717 N N . ALA A 1 95 ? -2.015 -12.850 0.724 1.00 59.28 95 ALA A N 1
ATOM 718 C CA . ALA A 1 95 ? -3.438 -13.064 0.496 1.00 59.28 95 ALA A CA 1
ATOM 719 C C . ALA A 1 95 ? -4.215 -11.795 0.880 1.00 59.28 95 ALA A C 1
ATOM 721 O O . ALA A 1 95 ? -4.118 -11.333 2.015 1.00 59.28 95 ALA A O 1
ATOM 722 N N . GLU A 1 96 ? -5.035 -11.267 -0.031 1.00 55.88 96 GLU A N 1
ATOM 723 C CA . GLU A 1 96 ? -5.940 -10.137 0.241 1.00 55.88 96 GLU A CA 1
ATOM 724 C C . GLU A 1 96 ? -6.807 -10.405 1.487 1.00 55.88 96 GLU A C 1
ATOM 726 O O . GLU A 1 96 ? -6.953 -9.546 2.355 1.00 55.88 96 GLU A O 1
ATOM 731 N N . ALA A 1 97 ? -7.256 -11.652 1.669 1.00 56.34 97 ALA A N 1
ATOM 732 C CA . ALA A 1 97 ? -7.987 -12.096 2.856 1.00 56.34 97 ALA A CA 1
ATOM 733 C C . ALA A 1 97 ? -7.196 -11.986 4.181 1.00 56.34 97 ALA A C 1
ATOM 735 O O . ALA A 1 97 ? -7.792 -12.006 5.260 1.00 56.34 97 ALA A O 1
ATOM 736 N N . GLU A 1 98 ? -5.870 -11.861 4.155 1.00 72.19 98 GLU A N 1
ATOM 737 C CA . GLU A 1 98 ? -5.050 -11.692 5.362 1.00 72.19 98 GLU A CA 1
ATOM 738 C C . GLU A 1 98 ? -4.959 -10.229 5.815 1.00 72.19 98 GLU A C 1
ATOM 740 O O . GLU A 1 98 ? -4.690 -9.976 6.994 1.00 72.19 98 GLU A O 1
ATOM 745 N N . MET A 1 99 ? -5.256 -9.268 4.934 1.00 84.06 99 MET A N 1
ATOM 746 C CA . MET A 1 99 ? -5.155 -7.844 5.242 1.00 84.06 99 MET A CA 1
ATOM 747 C C . MET A 1 99 ? -6.400 -7.315 5.968 1.00 84.06 99 MET A C 1
ATOM 749 O O . MET A 1 99 ? -7.518 -7.531 5.507 1.00 84.06 99 MET A O 1
ATOM 753 N N . PRO A 1 100 ? -6.247 -6.612 7.108 1.00 91.81 100 PRO A N 1
ATOM 754 C CA . PRO A 1 100 ? -7.356 -5.941 7.774 1.00 91.81 100 PRO A CA 1
ATOM 755 C C . PRO A 1 100 ? -8.069 -4.957 6.842 1.00 91.81 100 PRO A C 1
ATOM 757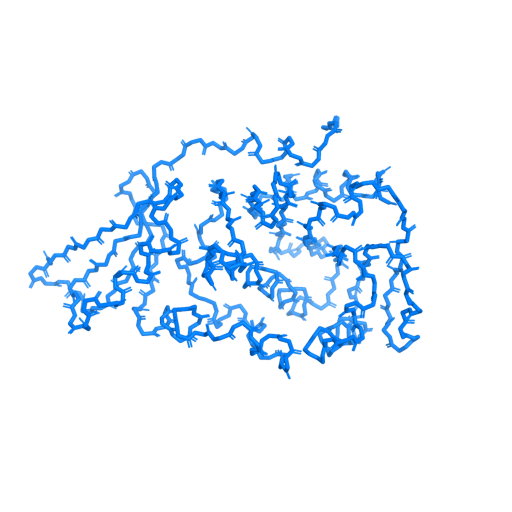 O O . PRO A 1 100 ? -7.443 -4.033 6.333 1.00 91.81 100 PRO A O 1
ATOM 760 N N . ASP A 1 101 ? -9.388 -5.085 6.731 1.00 93.81 101 ASP A N 1
ATOM 761 C CA . ASP A 1 101 ? -10.232 -4.230 5.886 1.00 93.81 101 ASP A CA 1
ATOM 762 C C . ASP A 1 101 ? -10.105 -2.740 6.253 1.00 93.81 101 ASP A C 1
ATOM 764 O O . ASP A 1 101 ? -10.143 -1.864 5.397 1.00 93.81 101 ASP A O 1
ATOM 768 N N . VAL A 1 102 ? -9.893 -2.435 7.538 1.00 95.81 102 VAL A N 1
ATOM 769 C CA . VAL A 1 102 ? -9.613 -1.068 8.007 1.00 95.81 102 VAL A CA 1
ATOM 770 C C . VAL A 1 102 ? -8.283 -0.501 7.507 1.00 95.81 102 VAL A C 1
ATOM 772 O O . VAL A 1 102 ? -8.151 0.713 7.472 1.00 95.81 102 VAL A O 1
ATOM 775 N N . LEU A 1 103 ? -7.302 -1.338 7.145 1.00 94.00 103 LEU A N 1
ATOM 776 C CA . LEU A 1 103 ? -6.029 -0.885 6.577 1.00 94.00 103 LEU A CA 1
ATOM 777 C C . LEU A 1 103 ? -6.121 -0.710 5.066 1.00 94.00 103 LEU A C 1
ATOM 779 O O . LEU A 1 103 ? -5.617 0.280 4.562 1.00 94.00 103 LEU A O 1
ATOM 783 N N . THR A 1 104 ? -6.753 -1.635 4.342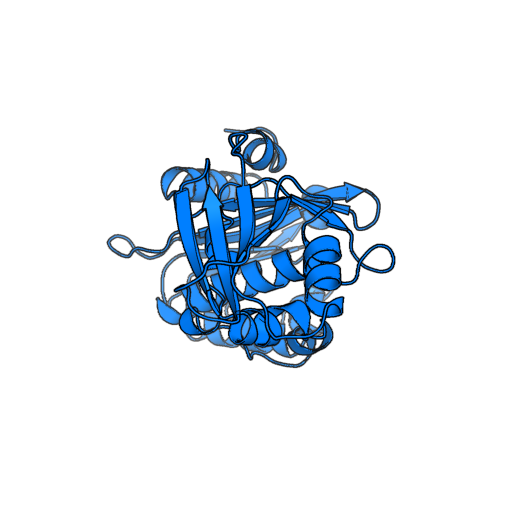 1.00 93.69 104 THR A N 1
ATOM 784 C CA . THR A 1 104 ? -6.948 -1.493 2.888 1.00 93.69 104 THR A CA 1
ATOM 785 C C . THR A 1 104 ? -7.929 -0.369 2.568 1.00 93.69 104 THR A C 1
ATOM 787 O O . THR A 1 104 ? -7.699 0.400 1.640 1.00 93.69 104 THR A O 1
ATOM 790 N N . GLY A 1 105 ? -8.958 -0.203 3.403 1.00 94.69 105 GLY A N 1
ATOM 791 C CA . GLY A 1 105 ? -9.966 0.846 3.283 1.00 94.69 105 GLY A CA 1
ATOM 792 C C . GLY A 1 105 ? -9.493 2.253 3.642 1.00 94.69 105 GLY A C 1
ATOM 793 O O . GLY A 1 105 ? -10.318 3.158 3.626 1.00 94.69 105 GLY A O 1
ATOM 794 N N . LEU A 1 106 ? -8.216 2.460 3.978 1.00 95.12 106 LEU A N 1
ATOM 795 C CA . LEU A 1 106 ? -7.598 3.782 4.159 1.00 95.12 106 LEU A CA 1
ATOM 796 C C . LEU A 1 106 ? -7.129 4.406 2.818 1.00 95.12 106 LEU A C 1
ATOM 798 O O . LEU A 1 106 ? -6.318 5.327 2.812 1.00 95.12 106 LEU A O 1
ATOM 802 N N . ASP A 1 107 ? -7.622 3.911 1.681 1.00 95.44 107 ASP A N 1
ATOM 803 C CA . ASP A 1 107 ? -7.371 4.474 0.351 1.00 95.44 107 ASP A CA 1
ATOM 804 C C . ASP A 1 107 ? -7.841 5.932 0.236 1.00 95.44 107 ASP A C 1
ATOM 806 O O . ASP A 1 107 ? -8.705 6.387 0.980 1.00 95.44 107 ASP A O 1
ATOM 810 N N . GLU A 1 108 ? -7.296 6.703 -0.701 1.00 95.06 108 GLU A N 1
ATOM 811 C CA . GLU A 1 108 ? -7.633 8.132 -0.835 1.00 95.06 108 GLU A CA 1
ATOM 812 C C . GLU A 1 108 ? -7.430 8.921 0.476 1.00 95.06 108 GLU A C 1
ATOM 814 O O . GLU A 1 108 ? -8.188 9.837 0.797 1.00 95.06 108 GLU A O 1
ATOM 819 N N . VAL A 1 109 ? -6.409 8.544 1.248 1.00 93.94 109 VAL A N 1
ATOM 820 C CA . VAL A 1 109 ? -5.906 9.289 2.404 1.00 93.94 109 VAL A CA 1
ATOM 821 C C . VAL A 1 109 ? -4.445 9.636 2.144 1.00 93.94 109 VAL A C 1
ATOM 823 O O . VAL A 1 109 ? -3.663 8.794 1.694 1.00 93.94 109 VAL A O 1
ATOM 826 N N . GLU A 1 110 ? -4.081 10.889 2.408 1.00 93.94 110 GLU A N 1
ATOM 827 C CA . GLU A 1 110 ? -2.687 11.321 2.394 1.00 93.94 110 GLU A CA 1
ATOM 828 C C . GLU A 1 110 ? -2.015 10.961 3.722 1.00 93.94 110 GLU A C 1
ATOM 830 O O . GLU A 1 110 ? -2.504 11.308 4.804 1.00 93.94 110 GLU A O 1
ATOM 835 N N . PHE A 1 111 ? -0.854 10.319 3.615 1.00 93.12 111 PHE A N 1
ATOM 836 C CA . PHE A 1 111 ? 0.014 9.958 4.725 1.00 93.12 111 PHE A CA 1
ATOM 837 C C . PHE A 1 111 ? 1.360 10.676 4.631 1.00 93.12 111 PHE A C 1
ATOM 839 O O . PHE A 1 111 ? 1.949 10.777 3.559 1.00 93.12 111 PHE A O 1
ATOM 846 N N . GLN A 1 112 ? 1.883 11.095 5.776 1.00 92.31 112 GLN A N 1
ATOM 847 C CA . GLN A 1 112 ? 3.252 11.546 5.999 1.00 92.31 112 GLN A CA 1
ATOM 848 C C . GLN A 1 112 ? 3.954 10.579 6.956 1.00 92.31 112 GLN A C 1
ATOM 850 O O . GLN A 1 112 ? 3.919 10.750 8.172 1.00 92.31 112 GLN A O 1
ATOM 855 N N . VAL A 1 113 ? 4.589 9.539 6.423 1.00 92.25 113 VAL A N 1
ATOM 856 C CA . VAL A 1 113 ? 5.182 8.466 7.230 1.00 92.25 113 VAL A CA 1
ATOM 857 C C . VAL A 1 113 ? 6.685 8.623 7.392 1.00 92.25 113 VAL A C 1
ATOM 859 O O . VAL A 1 113 ? 7.401 8.986 6.459 1.00 92.25 113 VAL A O 1
ATOM 862 N N . ARG A 1 114 ? 7.195 8.266 8.568 1.00 90.69 114 ARG A N 1
ATOM 863 C CA . ARG A 1 114 ? 8.626 8.260 8.875 1.00 90.69 114 ARG A CA 1
ATOM 864 C C . ARG A 1 114 ? 9.120 6.832 9.059 1.00 90.69 114 ARG A C 1
ATOM 866 O O . ARG A 1 114 ? 8.410 5.955 9.553 1.00 90.69 114 ARG A O 1
ATOM 873 N N . GLY A 1 115 ? 10.348 6.571 8.632 1.00 86.69 115 GLY A N 1
ATOM 874 C CA . GLY A 1 115 ? 11.014 5.297 8.878 1.00 86.69 115 GLY A CA 1
ATOM 875 C C 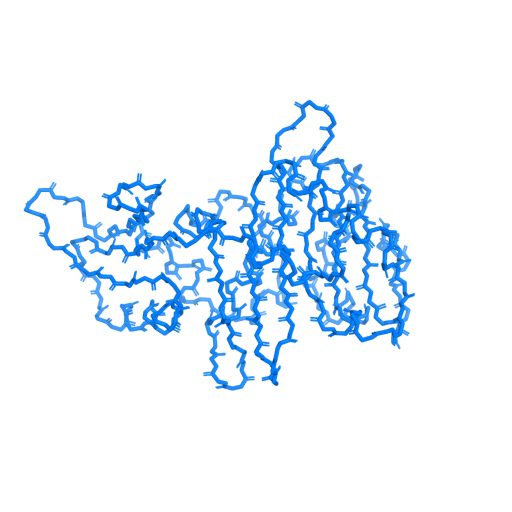. GLY A 1 115 ? 11.915 5.318 10.115 1.00 86.69 115 GLY A C 1
ATOM 876 O O . GLY A 1 115 ? 12.038 6.318 10.824 1.00 86.69 115 GLY A O 1
ATOM 877 N N . PHE A 1 116 ? 12.584 4.192 10.369 1.00 83.31 116 PHE A N 1
ATOM 878 C CA . PHE A 1 116 ? 13.544 4.064 11.466 1.00 83.31 116 PHE A CA 1
ATOM 879 C C . PHE A 1 116 ? 14.699 5.077 11.314 1.00 83.31 116 PHE A C 1
ATOM 881 O O . PHE A 1 116 ? 15.189 5.258 10.194 1.00 83.31 116 PHE A O 1
ATOM 888 N N . PRO A 1 117 ? 15.182 5.705 12.405 1.00 85.88 117 PRO A N 1
ATOM 889 C CA . PRO A 1 117 ? 14.799 5.490 13.806 1.00 85.88 117 PRO A CA 1
ATOM 890 C C . PRO A 1 117 ? 13.615 6.332 14.298 1.00 85.88 117 PRO A C 1
ATOM 892 O O . PRO A 1 117 ? 13.231 6.182 15.454 1.00 85.88 117 PRO A O 1
ATOM 895 N N . ALA A 1 118 ? 13.051 7.213 13.466 1.00 85.00 118 ALA A N 1
ATOM 896 C CA . ALA A 1 118 ? 11.985 8.123 13.883 1.00 85.00 118 ALA A CA 1
ATOM 897 C C . ALA A 1 118 ? 10.660 7.397 14.177 1.00 85.00 118 ALA A C 1
ATOM 899 O O . ALA A 1 118 ? 9.978 7.757 15.132 1.00 85.00 118 ALA A O 1
ATOM 900 N N . SER A 1 119 ? 10.319 6.363 13.399 1.00 83.69 119 SER A N 1
ATOM 901 C CA . SER A 1 119 ? 9.191 5.463 13.677 1.00 83.69 119 SER A CA 1
ATOM 902 C C . SER A 1 119 ? 9.474 4.044 13.178 1.00 83.69 119 SER A C 1
ATOM 904 O O . SER A 1 119 ? 10.117 3.841 12.147 1.00 83.69 119 SER A O 1
ATOM 906 N N . ASN A 1 120 ? 8.973 3.044 13.908 1.00 79.88 120 ASN A N 1
ATOM 907 C CA . ASN A 1 120 ? 9.001 1.637 13.488 1.00 79.88 120 ASN A CA 1
ATOM 908 C C . ASN A 1 120 ? 7.703 1.189 12.797 1.00 79.88 120 ASN A C 1
ATOM 910 O O . ASN A 1 120 ? 7.648 0.072 12.276 1.00 79.88 120 ASN A O 1
ATOM 914 N 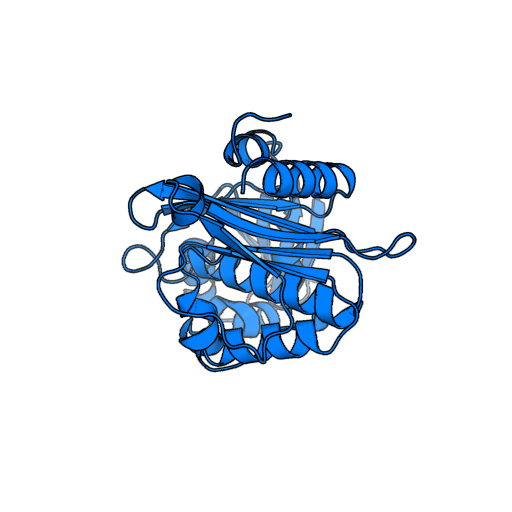N . LYS A 1 121 ? 6.653 2.020 12.830 1.00 82.00 121 LYS A N 1
ATOM 915 C CA . LYS A 1 121 ? 5.287 1.623 12.462 1.00 82.00 121 LYS A CA 1
ATOM 916 C C . LYS A 1 121 ? 4.699 2.412 11.305 1.00 82.00 121 LYS A C 1
ATOM 918 O O . LYS A 1 121 ? 4.055 1.800 10.461 1.00 82.00 121 LYS A O 1
ATOM 923 N N . GLU A 1 122 ? 4.969 3.709 11.205 1.00 88.94 122 GLU A N 1
ATOM 924 C CA . GLU A 1 122 ? 4.377 4.555 10.161 1.00 88.94 122 GLU A CA 1
ATOM 925 C C . GLU A 1 122 ? 4.709 4.010 8.755 1.00 88.94 122 GLU A C 1
ATOM 927 O O . GLU A 1 122 ? 3.818 3.673 7.976 1.00 88.94 122 GLU A O 1
ATOM 932 N N . LYS A 1 123 ? 5.998 3.785 8.451 1.00 87.94 123 LYS A N 1
ATOM 933 C CA . LYS A 1 123 ? 6.423 3.242 7.144 1.00 87.94 123 LYS A CA 1
ATOM 934 C C . LYS A 1 123 ? 5.996 1.786 6.897 1.00 87.94 123 LYS A C 1
ATOM 936 O O . LYS A 1 123 ? 5.915 1.365 5.743 1.00 87.94 123 LYS A O 1
ATOM 941 N N . LEU A 1 124 ? 5.715 1.008 7.950 1.00 87.06 124 LEU A N 1
ATOM 942 C CA . LEU A 1 124 ? 5.276 -0.388 7.812 1.00 87.06 124 LEU A CA 1
ATOM 943 C C . LEU A 1 124 ? 3.951 -0.477 7.044 1.00 87.06 124 LEU A C 1
ATOM 945 O O . LEU A 1 124 ? 3.770 -1.424 6.285 1.00 87.06 124 LEU A O 1
ATOM 949 N N . LEU A 1 125 ? 3.068 0.519 7.169 1.00 89.75 125 LEU A N 1
ATOM 950 C CA . LEU A 1 125 ? 1.818 0.568 6.411 1.00 89.75 125 LEU A CA 1
ATOM 951 C C . LEU A 1 125 ? 2.066 0.501 4.898 1.00 89.75 125 LEU A C 1
ATOM 953 O O . LEU A 1 125 ? 1.445 -0.306 4.213 1.00 89.75 125 LEU A O 1
ATOM 957 N N . LEU A 1 126 ? 3.024 1.277 4.380 1.00 92.25 126 LEU A N 1
ATOM 958 C CA . LEU A 1 126 ? 3.331 1.297 2.944 1.00 92.25 126 LEU A CA 1
ATOM 959 C C . LEU A 1 126 ? 3.909 -0.038 2.454 1.00 92.25 126 LEU A C 1
ATOM 961 O O . LEU A 1 126 ? 3.612 -0.474 1.341 1.00 92.25 126 LEU A O 1
ATOM 965 N N . VAL A 1 127 ? 4.688 -0.722 3.303 1.00 89.50 127 VAL A N 1
ATOM 966 C CA . VAL A 1 127 ? 5.156 -2.093 3.031 1.00 89.50 127 VAL A CA 1
ATOM 967 C C . VAL A 1 127 ? 3.965 -3.043 2.919 1.00 89.50 127 VAL A C 1
ATOM 969 O O . VAL A 1 127 ? 3.901 -3.823 1.973 1.00 89.50 127 VAL A O 1
ATOM 972 N N . LEU A 1 128 ? 3.014 -2.970 3.855 1.00 89.44 128 LEU A N 1
ATOM 973 C CA . LEU A 1 128 ? 1.829 -3.829 3.839 1.00 89.44 128 LEU A CA 1
ATOM 974 C C . LEU A 1 128 ? 0.961 -3.590 2.607 1.00 89.44 128 LEU A C 1
ATOM 976 O O . LEU A 1 128 ? 0.545 -4.552 1.972 1.00 89.44 128 LEU A O 1
ATOM 980 N N . ILE A 1 129 ? 0.723 -2.329 2.241 1.00 93.19 129 ILE A N 1
ATOM 981 C CA . ILE A 1 129 ? -0.037 -1.999 1.033 1.00 93.19 129 ILE A CA 1
ATOM 982 C C . ILE A 1 129 ? 0.706 -2.475 -0.221 1.00 93.19 129 ILE A C 1
ATOM 984 O O . ILE A 1 129 ? 0.080 -3.025 -1.118 1.00 93.19 129 ILE A O 1
ATOM 988 N N . SER A 1 130 ? 2.038 -2.380 -0.267 1.00 94.44 130 SER A N 1
ATOM 989 C CA . SER A 1 130 ? 2.820 -2.955 -1.374 1.00 94.44 130 SER A CA 1
ATOM 990 C C . SER A 1 130 ? 2.625 -4.471 -1.486 1.00 94.44 130 SER A C 1
ATOM 992 O O . SER A 1 130 ? 2.317 -4.963 -2.569 1.00 94.44 130 SER A O 1
ATOM 994 N N . ARG A 1 131 ? 2.716 -5.206 -0.364 1.00 90.69 131 ARG A N 1
ATOM 995 C CA . ARG A 1 131 ? 2.472 -6.662 -0.326 1.00 90.69 131 ARG A CA 1
ATOM 996 C C . ARG A 1 131 ? 1.038 -7.025 -0.705 1.00 90.69 131 ARG A C 1
ATOM 998 O O . ARG A 1 131 ? 0.823 -8.010 -1.401 1.00 90.69 131 ARG A O 1
ATOM 1005 N N . PHE A 1 132 ? 0.068 -6.220 -0.285 1.00 92.12 132 PHE A N 1
ATOM 1006 C CA . PHE A 1 132 ? -1.327 -6.375 -0.684 1.00 92.12 132 PHE A CA 1
ATOM 1007 C C . PHE A 1 132 ? -1.494 -6.251 -2.208 1.00 92.12 132 PHE A C 1
ATOM 1009 O O . PHE A 1 132 ? -2.156 -7.086 -2.819 1.00 92.12 132 PHE A O 1
ATOM 1016 N N . ILE A 1 133 ? -0.854 -5.259 -2.838 1.00 95.56 133 ILE A N 1
ATOM 1017 C CA . ILE A 1 133 ? -0.931 -5.055 -4.293 1.00 95.56 133 ILE A CA 1
ATOM 1018 C C . ILE A 1 133 ? -0.239 -6.195 -5.057 1.00 95.56 133 ILE A C 1
ATOM 1020 O O . ILE A 1 133 ? -0.783 -6.693 -6.041 1.00 95.56 133 ILE A O 1
ATOM 1024 N N . GLU A 1 134 ? 0.931 -6.640 -4.596 1.00 94.81 134 GLU A N 1
ATOM 1025 C CA . GLU A 1 134 ? 1.632 -7.816 -5.140 1.00 94.81 134 GLU A CA 1
ATOM 1026 C C . GLU A 1 134 ? 0.764 -9.077 -5.055 1.00 94.81 134 GLU A C 1
ATOM 1028 O O . GLU A 1 134 ? 0.624 -9.823 -6.022 1.00 94.81 134 GLU A O 1
ATOM 1033 N N . GLY A 1 135 ? 0.133 -9.282 -3.902 1.00 92.62 135 GLY A N 1
ATOM 1034 C CA . GLY A 1 135 ? -0.815 -10.356 -3.663 1.00 92.62 135 GLY A CA 1
ATOM 1035 C C . GLY A 1 135 ? -2.005 -10.344 -4.612 1.00 92.62 135 GLY A C 1
ATOM 1036 O O . GLY A 1 135 ? -2.358 -11.375 -5.183 1.00 92.62 135 GLY A O 1
ATOM 1037 N N . ARG A 1 136 ? -2.578 -9.161 -4.843 1.00 93.56 136 ARG A N 1
ATOM 1038 C CA . ARG A 1 136 ? -3.672 -8.966 -5.796 1.00 93.56 136 ARG A CA 1
ATOM 1039 C C . ARG A 1 136 ? -3.249 -9.308 -7.225 1.00 93.56 136 ARG A C 1
ATOM 1041 O O . ARG A 1 136 ? -4.004 -9.958 -7.944 1.00 93.56 136 ARG A O 1
ATOM 1048 N N . ALA A 1 137 ? -2.042 -8.910 -7.627 1.00 95.56 137 ALA A N 1
ATOM 1049 C CA . ALA A 1 137 ? -1.496 -9.249 -8.938 1.00 95.56 137 ALA A CA 1
ATOM 1050 C C . ALA A 1 137 ? -1.321 -10.767 -9.111 1.00 95.56 137 ALA A C 1
ATOM 1052 O O . ALA A 1 137 ? -1.713 -11.309 -10.143 1.00 95.56 137 ALA A O 1
ATOM 1053 N N . LEU A 1 138 ? -0.820 -11.458 -8.081 1.00 94.06 138 LEU A N 1
ATOM 1054 C CA . LEU A 1 138 ? -0.702 -12.920 -8.064 1.00 94.06 138 LEU A CA 1
ATOM 1055 C C . LEU A 1 138 ? -2.061 -13.628 -8.111 1.00 94.06 138 LEU A C 1
ATOM 1057 O O . LEU A 1 138 ? -2.206 -14.622 -8.816 1.00 94.06 138 LEU A O 1
ATOM 1061 N N . GLU A 1 139 ? -3.052 -13.131 -7.369 1.00 93.12 139 GLU A N 1
ATOM 1062 C CA . GLU A 1 139 ? -4.394 -13.720 -7.337 1.00 93.12 139 GLU A CA 1
ATOM 1063 C C . GLU A 1 139 ? -5.093 -13.618 -8.697 1.00 93.12 139 GLU A C 1
ATOM 1065 O O . GLU A 1 139 ? -5.711 -14.581 -9.150 1.00 93.12 139 GLU A O 1
ATOM 1070 N N . VAL A 1 140 ? -4.983 -12.463 -9.359 1.00 95.38 140 VAL A N 1
ATOM 1071 C CA . VAL A 1 140 ? -5.524 -12.270 -10.711 1.00 95.38 140 VAL A CA 1
ATOM 1072 C C . VAL A 1 140 ? -4.699 -13.044 -11.747 1.00 95.38 140 VAL A C 1
ATOM 1074 O O . VAL A 1 140 ? -5.256 -13.540 -12.725 1.00 95.38 140 VAL A O 1
ATOM 1077 N N . GLY A 1 141 ? -3.383 -13.163 -11.542 1.00 96.00 141 GLY A N 1
ATOM 1078 C CA . GLY A 1 141 ? -2.480 -13.968 -12.370 1.00 96.00 141 GLY A CA 1
ATOM 1079 C C . GLY A 1 141 ? -2.264 -13.429 -13.786 1.00 96.00 141 GLY A C 1
ATOM 1080 O O . GLY A 1 141 ? -1.761 -14.148 -14.646 1.00 96.00 141 GLY A O 1
ATOM 1081 N N . GLY A 1 142 ? -2.654 -12.179 -14.039 1.00 96.94 142 GLY A N 1
ATOM 1082 C CA . GLY A 1 142 ? -2.476 -11.498 -15.313 1.00 96.94 142 GLY A CA 1
ATOM 1083 C C . GLY A 1 142 ? -2.661 -9.990 -15.187 1.00 96.94 142 GLY A C 1
ATOM 1084 O O . GLY A 1 142 ? -3.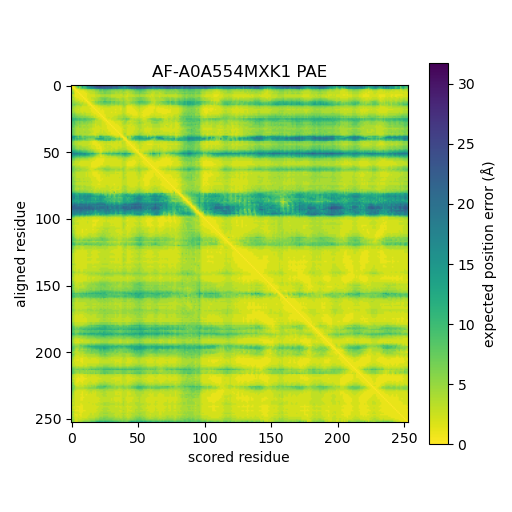066 -9.475 -14.146 1.00 96.94 142 GLY A O 1
ATOM 1085 N N . GLY A 1 143 ? -2.394 -9.271 -16.273 1.00 98.00 143 GLY A N 1
ATOM 1086 C CA . GLY A 1 143 ? -2.472 -7.811 -16.310 1.00 98.00 143 GLY A CA 1
ATOM 1087 C C . GLY A 1 143 ? -1.084 -7.195 -16.255 1.00 98.00 143 GLY A C 1
ATOM 1088 O O . GLY A 1 143 ? -0.111 -7.835 -16.633 1.00 98.00 143 GLY A O 1
ATOM 1089 N N . ARG A 1 144 ? -0.993 -5.941 -15.823 1.00 98.19 144 ARG A N 1
ATOM 1090 C CA . ARG A 1 144 ? 0.271 -5.211 -15.744 1.00 98.19 144 ARG A CA 1
ATOM 1091 C C . ARG A 1 144 ? 0.572 -4.783 -14.323 1.00 98.19 144 ARG A C 1
ATOM 1093 O O . ARG A 1 144 ? -0.290 -4.200 -13.664 1.00 98.19 144 ARG A O 1
ATOM 1100 N N . PHE A 1 145 ? 1.807 -5.020 -13.907 1.00 98.56 145 PHE A N 1
ATOM 1101 C CA . PHE A 1 145 ? 2.310 -4.703 -12.583 1.00 98.56 145 PHE A CA 1
ATOM 1102 C C . PHE A 1 145 ? 3.598 -3.883 -12.703 1.00 98.56 145 PHE A C 1
ATOM 1104 O O . PHE A 1 145 ? 4.567 -4.347 -13.287 1.00 98.56 145 PHE A O 1
ATOM 1111 N N . ASP A 1 146 ? 3.619 -2.666 -12.167 1.00 98.62 146 ASP A N 1
ATOM 1112 C CA . ASP A 1 146 ? 4.774 -1.765 -12.192 1.00 98.62 146 ASP A CA 1
ATOM 1113 C C . ASP A 1 146 ? 5.211 -1.466 -10.742 1.00 98.62 146 ASP A C 1
ATOM 1115 O O . ASP A 1 146 ? 4.429 -0.903 -9.975 1.00 98.62 146 ASP A O 1
ATOM 1119 N N . ALA A 1 147 ? 6.444 -1.807 -10.351 1.00 97.81 147 ALA A N 1
ATOM 1120 C CA . ALA A 1 147 ? 6.948 -1.597 -8.987 1.00 97.81 147 ALA A CA 1
ATOM 1121 C C . ALA A 1 147 ? 8.361 -1.003 -8.942 1.00 97.81 147 ALA A C 1
ATOM 1123 O O . ALA A 1 147 ? 9.272 -1.451 -9.639 1.00 97.81 147 ALA A O 1
ATOM 1124 N N . SER A 1 148 ? 8.575 -0.006 -8.085 1.00 96.50 148 SER A N 1
ATOM 1125 C CA . SER A 1 148 ? 9.888 0.623 -7.905 1.00 96.50 148 SER A CA 1
ATOM 1126 C C . SER A 1 148 ? 10.604 0.161 -6.638 1.00 96.50 148 SER A C 1
ATOM 1128 O O . SER A 1 148 ? 10.003 0.110 -5.568 1.00 96.50 148 SER A O 1
ATOM 1130 N N . PHE A 1 149 ? 11.918 -0.038 -6.730 1.00 93.06 149 PHE A N 1
ATOM 1131 C CA . PHE A 1 149 ? 12.763 -0.547 -5.644 1.00 93.06 149 PHE A CA 1
ATOM 1132 C C . PHE A 1 149 ? 13.777 0.454 -5.095 1.00 93.06 149 PHE A C 1
ATOM 1134 O O . PHE A 1 149 ? 14.505 0.151 -4.146 1.00 93.06 149 PHE A O 1
ATOM 1141 N N . GLN A 1 150 ? 13.876 1.638 -5.699 1.00 91.81 150 GLN A N 1
ATOM 1142 C CA . GLN A 1 150 ? 14.993 2.586 -5.602 1.00 91.81 150 GLN A CA 1
ATOM 1143 C C . GLN A 1 150 ? 16.350 2.035 -6.079 1.00 91.81 150 GLN A C 1
ATOM 1145 O O . GLN A 1 150 ? 17.075 2.715 -6.804 1.00 91.81 150 GLN A O 1
ATOM 1150 N N . ARG A 1 151 ? 16.697 0.808 -5.685 1.00 92.38 151 ARG A N 1
ATOM 1151 C CA . ARG A 1 151 ? 17.890 0.042 -6.052 1.00 92.38 151 ARG A CA 1
ATOM 1152 C C . ARG A 1 151 ? 17.473 -1.370 -6.423 1.00 92.38 151 ARG A C 1
ATOM 1154 O O . ARG A 1 151 ? 16.770 -2.010 -5.643 1.00 92.38 151 ARG A O 1
ATOM 1161 N N . LEU A 1 152 ? 17.892 -1.835 -7.592 1.00 93.19 152 LEU A N 1
ATOM 1162 C CA . LEU A 1 152 ? 17.488 -3.141 -8.106 1.00 93.19 152 LEU A CA 1
ATOM 1163 C C . LEU A 1 152 ? 18.120 -4.301 -7.324 1.00 93.19 152 LEU A C 1
ATOM 1165 O O . LEU A 1 152 ? 17.515 -5.367 -7.271 1.00 93.19 152 LEU A O 1
ATOM 1169 N N . SER A 1 153 ? 19.237 -4.079 -6.619 1.00 91.25 153 SER A N 1
ATOM 1170 C CA . SER A 1 153 ? 19.820 -5.050 -5.672 1.00 91.25 153 SER A CA 1
ATOM 1171 C C . SER A 1 153 ? 18.828 -5.589 -4.631 1.00 91.25 153 SER A C 1
ATOM 1173 O O . SER A 1 153 ? 18.927 -6.743 -4.215 1.00 91.25 153 SER A O 1
ATOM 1175 N N . ARG A 1 154 ? 17.803 -4.807 -4.253 1.00 88.75 154 ARG A N 1
ATOM 1176 C CA . ARG A 1 154 ? 16.771 -5.241 -3.293 1.00 88.75 154 ARG A CA 1
ATOM 1177 C C . ARG A 1 154 ? 15.935 -6.426 -3.761 1.00 88.75 154 ARG A C 1
ATOM 1179 O O . ARG A 1 154 ? 15.360 -7.110 -2.918 1.00 88.75 154 ARG A O 1
ATOM 1186 N N . LEU A 1 155 ? 15.860 -6.663 -5.070 1.00 88.00 155 LEU A N 1
ATOM 1187 C CA . LEU A 1 155 ? 15.180 -7.838 -5.610 1.00 88.00 155 LEU A CA 1
ATOM 1188 C C . LEU A 1 155 ? 15.876 -9.138 -5.195 1.00 88.00 155 LEU A C 1
ATOM 1190 O O . LEU A 1 155 ? 15.187 -10.135 -5.018 1.00 88.00 155 LEU A O 1
ATOM 1194 N N . ASP A 1 156 ? 17.201 -9.129 -5.011 1.00 85.69 156 ASP A N 1
ATOM 1195 C CA . ASP A 1 156 ? 17.977 -10.320 -4.640 1.00 85.69 156 ASP A CA 1
ATOM 1196 C C . ASP A 1 156 ? 18.329 -10.367 -3.140 1.00 85.69 156 ASP A C 1
ATOM 1198 O O . ASP A 1 156 ? 18.278 -11.429 -2.519 1.00 85.69 156 ASP A O 1
ATOM 1202 N N . ASP A 1 157 ? 18.606 -9.211 -2.523 1.00 82.50 157 ASP A N 1
ATOM 1203 C CA . ASP A 1 157 ? 19.014 -9.107 -1.110 1.00 82.50 157 ASP A CA 1
ATOM 1204 C C . ASP A 1 157 ? 17.918 -9.526 -0.109 1.00 82.50 157 ASP A C 1
ATOM 1206 O O . ASP A 1 157 ? 18.196 -9.843 1.056 1.00 82.50 157 ASP A O 1
ATOM 1210 N N . GLU A 1 158 ? 16.653 -9.483 -0.527 1.00 81.88 158 GLU A N 1
ATOM 1211 C CA . GLU A 1 158 ? 15.494 -9.766 0.313 1.00 81.88 158 GLU A CA 1
ATOM 1212 C C . GLU A 1 158 ? 14.789 -11.034 -0.170 1.00 81.88 158 GLU A C 1
ATOM 1214 O O . GLU A 1 158 ? 14.053 -11.021 -1.154 1.00 81.88 158 GLU A O 1
ATOM 1219 N N . TYR A 1 159 ? 14.969 -12.139 0.563 1.00 78.94 159 TYR A N 1
ATOM 1220 C CA . TYR A 1 159 ? 14.406 -13.450 0.214 1.00 78.94 159 TYR A CA 1
ATOM 1221 C C . TYR A 1 159 ? 12.895 -13.408 -0.058 1.00 78.94 159 TYR A C 1
ATOM 1223 O O . TYR A 1 159 ? 12.418 -14.012 -1.020 1.00 78.94 159 TYR A O 1
ATOM 1231 N N . GLY A 1 160 ? 12.139 -12.682 0.776 1.00 83.25 160 GLY A N 1
ATOM 1232 C CA . GLY A 1 160 ? 10.699 -12.505 0.583 1.00 83.25 160 GLY A CA 1
ATOM 1233 C C . GLY A 1 160 ? 10.384 -11.812 -0.743 1.00 83.25 160 GLY A C 1
ATOM 1234 O O . GLY A 1 160 ? 9.525 -12.269 -1.486 1.00 83.25 160 GLY A O 1
ATOM 1235 N N . THR A 1 161 ? 11.128 -10.760 -1.076 1.00 88.12 161 THR A N 1
ATOM 1236 C CA . THR A 1 161 ? 10.984 -10.011 -2.328 1.00 88.12 161 THR A CA 1
ATOM 1237 C C . THR A 1 161 ? 11.340 -10.870 -3.538 1.00 88.12 161 THR A C 1
ATOM 1239 O O . THR A 1 161 ? 10.501 -11.013 -4.421 1.00 88.12 161 THR A O 1
ATOM 1242 N N . ARG A 1 162 ? 12.503 -11.534 -3.547 1.00 89.94 162 ARG A N 1
ATOM 1243 C CA . ARG A 1 162 ? 12.892 -12.450 -4.635 1.00 89.94 162 ARG A CA 1
ATOM 1244 C C . ARG A 1 162 ? 11.817 -13.499 -4.910 1.00 89.94 162 ARG A C 1
ATOM 1246 O O . ARG A 1 162 ? 11.452 -13.734 -6.054 1.00 89.94 162 ARG A O 1
ATOM 1253 N N . THR A 1 163 ? 11.283 -14.095 -3.844 1.00 89.75 163 THR A N 1
ATOM 1254 C CA . THR A 1 163 ? 10.248 -15.133 -3.936 1.00 89.75 163 THR A CA 1
ATOM 1255 C C . THR A 1 163 ? 8.970 -14.606 -4.592 1.00 89.75 163 THR A C 1
ATOM 1257 O O . THR A 1 163 ? 8.456 -15.235 -5.510 1.00 89.75 163 THR A O 1
ATOM 1260 N N . VAL A 1 164 ? 8.475 -13.441 -4.158 1.00 90.62 164 VAL A N 1
ATOM 1261 C CA . VAL A 1 164 ? 7.243 -12.841 -4.699 1.00 90.62 164 VAL A CA 1
ATOM 1262 C C . VAL A 1 164 ? 7.378 -12.508 -6.181 1.00 90.62 164 VAL A C 1
ATOM 1264 O O . VAL A 1 164 ? 6.470 -12.793 -6.954 1.00 90.62 164 VAL A O 1
ATOM 1267 N N . TYR A 1 165 ? 8.511 -11.938 -6.589 1.00 93.75 165 TYR A N 1
ATOM 1268 C CA . TYR A 1 165 ? 8.721 -11.548 -7.984 1.00 93.75 165 TYR A CA 1
ATOM 1269 C C . TYR A 1 165 ? 9.007 -12.752 -8.883 1.00 93.75 165 TYR A C 1
ATOM 1271 O O . TYR A 1 165 ? 8.621 -12.729 -10.047 1.00 93.75 165 TYR A O 1
ATOM 1279 N N . GLY A 1 166 ? 9.582 -13.831 -8.339 1.00 93.62 166 GLY A N 1
ATOM 1280 C CA . GLY A 1 166 ? 9.631 -15.125 -9.019 1.00 93.62 166 GLY A CA 1
ATOM 1281 C C . GLY A 1 166 ? 8.227 -15.677 -9.275 1.00 93.62 166 GLY A C 1
ATOM 1282 O O . GLY A 1 166 ? 7.908 -16.026 -10.403 1.00 93.62 166 GLY A O 1
ATOM 1283 N N . TRP A 1 167 ? 7.347 -15.655 -8.265 1.00 94.56 167 TRP A N 1
ATOM 1284 C CA . TRP A 1 167 ? 5.952 -16.073 -8.447 1.00 94.56 167 TRP A CA 1
ATOM 1285 C C . TRP A 1 167 ? 5.199 -15.211 -9.455 1.00 94.56 167 TRP A C 1
ATOM 1287 O O . TRP A 1 167 ? 4.413 -15.756 -10.216 1.00 94.56 167 TRP A O 1
ATOM 1297 N N . LEU A 1 168 ? 5.426 -13.893 -9.483 1.00 95.38 168 LEU A N 1
ATOM 1298 C CA . LEU A 1 168 ? 4.825 -13.021 -10.497 1.00 95.38 168 LEU A CA 1
ATOM 1299 C C . LEU A 1 168 ? 5.290 -13.416 -11.906 1.00 95.38 168 LEU A C 1
ATOM 1301 O O . LEU A 1 168 ? 4.447 -13.533 -12.793 1.00 95.38 168 LEU A O 1
ATOM 1305 N N . GLY A 1 169 ? 6.587 -13.685 -12.085 1.00 94.50 169 GLY A N 1
ATOM 1306 C CA . GLY A 1 169 ? 7.152 -14.168 -13.350 1.00 94.50 169 GLY A CA 1
ATOM 1307 C C . GLY A 1 169 ? 6.658 -15.560 -13.772 1.00 94.50 169 GLY A C 1
ATOM 1308 O O . GLY A 1 169 ? 6.638 -15.870 -14.956 1.00 94.50 169 GLY A O 1
ATOM 1309 N N . ASP A 1 170 ? 6.187 -16.382 -12.831 1.00 95.62 170 ASP A N 1
ATOM 1310 C CA . ASP A 1 170 ? 5.546 -17.675 -13.118 1.00 95.62 170 ASP A CA 1
ATOM 1311 C C . ASP A 1 170 ? 4.064 -17.540 -13.563 1.00 95.62 170 ASP A C 1
ATOM 1313 O O . ASP A 1 170 ? 3.396 -18.550 -13.813 1.00 95.62 170 ASP A O 1
ATOM 1317 N N . THR A 1 171 ? 3.522 -16.317 -13.641 1.00 96.44 171 THR A N 1
ATOM 1318 C CA . THR A 1 171 ? 2.145 -16.022 -14.094 1.00 96.44 171 THR A CA 1
ATOM 1319 C C . THR A 1 171 ? 2.116 -15.261 -15.425 1.00 96.44 171 THR A C 1
ATOM 1321 O O . THR A 1 171 ? 3.149 -14.959 -16.005 1.00 96.44 171 THR A O 1
ATOM 1324 N N . GLU A 1 172 ? 0.925 -14.897 -15.913 1.00 97.56 172 GLU A N 1
ATOM 1325 C CA . GLU A 1 172 ? 0.758 -14.055 -17.111 1.00 97.56 172 GLU A CA 1
ATOM 1326 C C . GLU A 1 172 ? 0.783 -12.546 -16.775 1.00 97.56 172 GLU A C 1
ATOM 1328 O O . GLU A 1 172 ? 0.294 -11.712 -17.546 1.00 97.56 172 GLU A O 1
ATOM 1333 N N . VAL A 1 173 ? 1.274 -12.168 -15.589 1.00 98.19 173 VAL A N 1
ATOM 1334 C CA . VAL A 1 173 ? 1.441 -10.763 -15.198 1.00 98.19 173 VAL A CA 1
ATOM 1335 C C . VAL A 1 173 ? 2.648 -10.169 -15.931 1.00 98.19 173 VAL A C 1
ATOM 1337 O O . VAL A 1 173 ? 3.776 -10.610 -15.756 1.00 98.19 173 VAL A O 1
ATOM 1340 N N . ASP A 1 174 ? 2.422 -9.095 -16.689 1.00 98.06 174 ASP A N 1
ATOM 1341 C CA . ASP A 1 174 ? 3.467 -8.244 -17.268 1.00 98.06 174 ASP A CA 1
ATOM 1342 C C . ASP A 1 174 ? 4.116 -7.420 -16.143 1.00 98.06 174 ASP A C 1
ATOM 1344 O O . ASP A 1 174 ? 3.662 -6.315 -15.818 1.00 98.06 174 ASP A O 1
ATOM 1348 N N . ALA A 1 175 ? 5.113 -8.010 -15.477 1.00 98.06 175 ALA A N 1
ATOM 1349 C CA . ALA A 1 175 ? 5.795 -7.434 -14.325 1.00 98.06 175 ALA A CA 1
ATOM 1350 C C . ALA A 1 175 ? 6.969 -6.537 -14.749 1.00 98.06 175 ALA A C 1
ATOM 1352 O O . ALA A 1 175 ? 7.890 -6.947 -15.454 1.00 98.06 175 ALA A O 1
ATOM 1353 N N . HIS A 1 176 ? 6.954 -5.298 -14.273 1.00 98.00 176 HIS A N 1
ATOM 1354 C CA . HIS A 1 176 ? 7.929 -4.256 -14.552 1.00 98.00 176 HIS A CA 1
ATOM 1355 C C . HIS A 1 176 ? 8.568 -3.765 -13.251 1.00 98.00 176 HIS A C 1
ATOM 1357 O O . HIS A 1 176 ? 7.865 -3.351 -12.327 1.00 98.00 176 HIS A O 1
ATOM 1363 N N . VAL A 1 177 ? 9.902 -3.755 -13.188 1.00 97.12 177 VAL A N 1
ATOM 1364 C CA . VAL A 1 177 ? 10.656 -3.306 -12.008 1.00 97.12 177 VAL A CA 1
ATOM 1365 C C . VAL A 1 177 ? 11.513 -2.088 -12.316 1.00 97.12 177 VAL A C 1
ATOM 1367 O O . VAL A 1 177 ? 12.201 -2.045 -13.333 1.00 97.12 177 VAL A O 1
ATOM 1370 N N . TYR A 1 178 ? 11.489 -1.101 -11.423 1.00 96.75 178 TYR A N 1
ATOM 1371 C CA . TYR A 1 178 ? 12.123 0.201 -11.623 1.00 96.75 178 TYR A CA 1
ATOM 1372 C C . TYR A 1 178 ? 13.155 0.491 -10.533 1.00 96.75 178 TYR A C 1
ATOM 1374 O O . TYR A 1 178 ? 12.862 0.389 -9.340 1.00 96.75 178 TYR A O 1
ATOM 1382 N N . GLY A 1 179 ? 14.367 0.905 -10.898 1.00 95.31 179 GLY A N 1
ATOM 1383 C CA . GLY A 1 179 ? 15.374 1.263 -9.898 1.00 95.31 179 GLY A CA 1
ATOM 1384 C C . GLY A 1 179 ? 16.722 1.674 -10.472 1.00 95.31 179 GLY A C 1
ATOM 1385 O O . GLY A 1 179 ? 16.977 1.591 -11.671 1.00 95.31 179 GLY A O 1
ATOM 1386 N N . VAL A 1 180 ? 17.618 2.108 -9.588 1.00 94.69 180 VAL A N 1
ATOM 1387 C CA . VAL A 1 180 ? 19.035 2.236 -9.926 1.00 94.69 180 VAL A CA 1
ATOM 1388 C C . VAL A 1 180 ? 19.615 0.837 -10.093 1.00 94.69 180 VAL A C 1
ATOM 1390 O O . VAL A 1 180 ? 19.493 0.013 -9.192 1.00 94.69 180 VAL A O 1
ATOM 1393 N N . HIS A 1 181 ? 20.257 0.583 -11.232 1.00 90.88 181 HIS A N 1
ATOM 1394 C CA . HIS A 1 181 ? 20.924 -0.686 -11.519 1.00 90.88 181 HIS A CA 1
ATOM 1395 C C . HIS A 1 181 ? 22.298 -0.745 -10.841 1.00 90.88 181 HIS A C 1
ATOM 1397 O O . HIS A 1 181 ? 23.333 -0.513 -11.468 1.00 90.88 181 HIS A O 1
ATOM 1403 N N . ASP A 1 182 ? 22.292 -0.991 -9.534 1.00 90.69 182 ASP A N 1
ATOM 1404 C CA . ASP A 1 182 ? 23.487 -1.137 -8.704 1.00 90.69 182 ASP A CA 1
ATOM 1405 C C . ASP A 1 182 ? 24.069 -2.558 -8.714 1.00 90.69 182 ASP A C 1
ATOM 1407 O O . ASP A 1 182 ? 25.281 -2.702 -8.588 1.00 90.69 182 ASP A O 1
ATOM 1411 N N . GLU A 1 183 ? 23.238 -3.570 -8.962 1.00 88.50 183 GLU A N 1
ATOM 1412 C CA . GLU A 1 183 ? 23.613 -4.979 -9.154 1.00 88.50 183 GLU A CA 1
ATOM 1413 C C . GLU A 1 183 ? 22.779 -5.593 -10.301 1.00 88.50 183 GLU A C 1
ATOM 1415 O O . GLU A 1 183 ? 21.709 -5.058 -10.621 1.00 88.50 183 GLU A O 1
ATOM 1420 N N . PRO A 1 184 ? 23.234 -6.686 -10.948 1.00 86.56 184 PRO A N 1
ATOM 1421 C CA . PRO A 1 184 ? 22.426 -7.427 -11.917 1.00 86.56 184 PRO A CA 1
ATOM 1422 C C . PRO A 1 184 ? 21.151 -7.999 -11.282 1.00 86.56 184 PRO A C 1
ATOM 1424 O O . PRO A 1 184 ? 21.203 -8.592 -10.207 1.00 86.56 184 PRO A O 1
ATOM 1427 N N . VAL A 1 185 ? 20.017 -7.872 -11.974 1.00 89.25 185 VAL A N 1
ATOM 1428 C CA . VAL A 1 185 ? 18.773 -8.561 -11.590 1.00 89.25 185 VAL A CA 1
ATOM 1429 C C . VAL A 1 185 ? 18.893 -10.046 -11.968 1.00 89.25 185 VAL A C 1
ATOM 1431 O O . VAL A 1 185 ? 19.347 -10.327 -13.078 1.00 89.25 185 VAL A O 1
ATOM 1434 N N . PRO A 1 186 ? 18.521 -11.000 -11.091 1.00 87.19 186 PRO A N 1
ATOM 1435 C CA . PRO A 1 186 ? 18.581 -12.423 -11.417 1.00 87.19 186 PRO A CA 1
ATOM 1436 C C . PRO A 1 186 ? 17.745 -12.780 -12.655 1.00 87.19 186 PRO A C 1
ATOM 1438 O O . PRO A 1 186 ? 16.551 -12.499 -12.685 1.00 87.19 186 PRO A O 1
ATOM 1441 N N . ASP A 1 187 ? 18.352 -13.467 -13.631 1.00 85.38 187 ASP A N 1
ATOM 1442 C CA . ASP A 1 187 ? 17.705 -13.869 -14.899 1.00 85.38 187 ASP A CA 1
ATOM 1443 C C . ASP A 1 187 ? 16.475 -14.783 -14.712 1.00 85.38 187 ASP A C 1
ATOM 1445 O O . ASP A 1 187 ? 15.680 -14.959 -15.628 1.00 85.38 187 ASP A O 1
ATOM 1449 N N . GLU A 1 188 ? 16.343 -15.412 -13.542 1.00 87.44 188 GLU A N 1
ATOM 1450 C CA . GLU A 1 188 ? 15.199 -16.257 -13.173 1.00 87.44 188 GLU A CA 1
ATOM 1451 C C . GLU A 1 188 ? 13.935 -15.459 -12.820 1.00 87.44 188 GLU A C 1
ATOM 1453 O O . GLU A 1 188 ? 12.851 -16.035 -12.781 1.00 87.44 188 GLU A O 1
ATOM 1458 N N . LEU A 1 189 ? 14.062 -14.156 -12.550 1.00 88.56 189 LEU A N 1
ATOM 1459 C CA . LEU A 1 189 ? 12.922 -13.269 -12.368 1.00 88.56 189 LEU A CA 1
ATOM 1460 C C . LEU A 1 189 ? 12.469 -12.831 -13.764 1.00 88.56 189 LEU A C 1
ATOM 1462 O O . LEU A 1 189 ? 13.110 -11.972 -14.369 1.00 88.56 189 LEU A O 1
ATOM 1466 N N . ASP A 1 190 ? 11.392 -13.425 -14.283 1.00 93.25 190 ASP A N 1
ATOM 1467 C CA . ASP A 1 190 ? 10.803 -13.054 -15.580 1.00 93.25 190 ASP A CA 1
ATOM 1468 C C . ASP A 1 190 ? 10.098 -11.687 -15.480 1.00 93.25 190 ASP A C 1
ATOM 1470 O O . ASP A 1 190 ? 8.876 -11.572 -15.414 1.00 93.25 190 ASP A O 1
ATOM 1474 N N . VAL A 1 191 ? 10.903 -10.629 -15.349 1.00 95.25 191 VAL A N 1
ATOM 1475 C CA . VAL A 1 191 ? 10.465 -9.246 -15.147 1.00 95.25 191 VAL A CA 1
ATOM 1476 C C . VAL A 1 191 ? 11.151 -8.316 -16.141 1.00 95.25 191 VAL A C 1
ATOM 1478 O O . VAL A 1 191 ? 12.336 -8.443 -16.456 1.00 95.25 191 VAL A O 1
ATOM 1481 N N . THR A 1 192 ? 10.429 -7.296 -16.595 1.00 96.62 192 THR A N 1
ATOM 1482 C CA . THR A 1 192 ? 11.010 -6.233 -17.415 1.00 96.62 192 THR A CA 1
ATOM 1483 C C . THR A 1 192 ? 11.692 -5.200 -16.523 1.00 96.62 192 THR A C 1
ATOM 1485 O O . THR A 1 192 ? 11.042 -4.495 -15.751 1.00 96.62 192 THR A O 1
ATOM 1488 N N . VAL A 1 193 ? 13.009 -5.055 -16.665 1.00 96.25 193 VAL A N 1
ATOM 1489 C CA . VAL A 1 193 ? 13.809 -4.111 -15.873 1.00 96.25 193 VAL A CA 1
ATOM 1490 C C . VAL A 1 193 ? 13.871 -2.729 -16.529 1.00 96.25 193 VAL A C 1
ATOM 1492 O O . VAL A 1 193 ? 14.291 -2.585 -17.676 1.00 96.25 193 VAL A O 1
ATOM 1495 N N . HIS A 1 194 ? 13.531 -1.700 -15.755 1.00 95.62 194 HIS A N 1
ATOM 1496 C CA . HIS A 1 194 ? 13.649 -0.281 -16.095 1.00 95.62 194 HIS A CA 1
ATOM 1497 C C . HIS A 1 194 ? 14.699 0.351 -15.186 1.00 95.62 194 HIS A C 1
ATOM 1499 O O . HIS A 1 194 ? 14.472 0.611 -14.002 1.00 95.62 194 HIS A O 1
ATOM 1505 N N . ALA A 1 195 ? 15.897 0.535 -15.735 1.00 93.88 195 ALA A N 1
ATOM 1506 C CA . ALA A 1 195 ? 17.036 1.059 -15.001 1.00 93.88 195 ALA A CA 1
ATOM 1507 C C . ALA A 1 195 ? 17.239 2.550 -15.281 1.00 93.88 195 ALA A C 1
ATOM 1509 O O . ALA A 1 195 ? 17.361 2.961 -16.435 1.00 93.88 195 ALA A O 1
ATOM 1510 N N . GLY A 1 196 ? 17.396 3.349 -14.227 1.00 90.12 196 GLY A N 1
ATOM 1511 C CA . GLY A 1 196 ? 17.685 4.773 -14.360 1.00 90.12 196 GLY A CA 1
ATOM 1512 C C . GLY A 1 196 ? 18.522 5.332 -13.218 1.00 90.12 196 GLY A C 1
ATOM 1513 O O . GLY A 1 196 ? 18.667 4.733 -12.156 1.00 90.12 196 GLY A O 1
ATOM 1514 N N . THR A 1 197 ? 19.115 6.506 -13.438 1.00 86.44 197 THR A N 1
ATOM 1515 C CA . THR A 1 197 ? 19.993 7.164 -12.45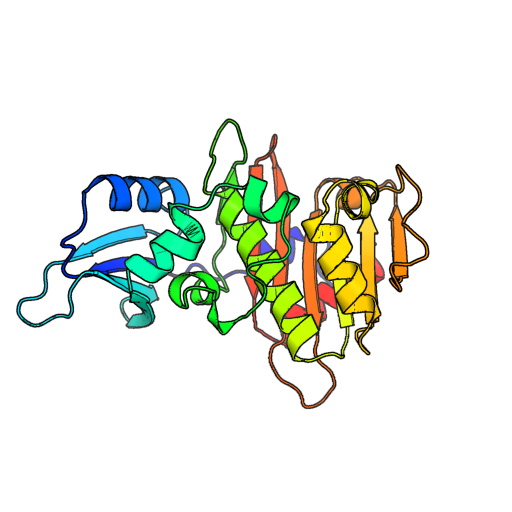2 1.00 86.44 197 THR A CA 1
ATOM 1516 C C . THR A 1 197 ? 19.493 8.534 -12.017 1.00 86.44 197 THR A C 1
ATOM 1518 O O . THR A 1 197 ? 20.240 9.255 -11.354 1.00 86.44 197 THR A O 1
ATOM 1521 N N . HIS A 1 198 ? 18.278 8.929 -12.388 1.00 85.12 198 HIS A N 1
ATOM 1522 C CA . HIS A 1 198 ? 17.700 10.209 -11.980 1.00 85.12 198 HIS A CA 1
ATOM 1523 C C . HIS A 1 198 ? 17.219 10.172 -10.522 1.00 85.12 198 HIS A C 1
ATOM 1525 O O . HIS A 1 198 ? 17.194 9.125 -9.876 1.00 85.12 198 HIS A O 1
ATOM 1531 N N . GLU A 1 199 ? 16.919 11.339 -9.961 1.00 83.94 199 GLU A N 1
ATOM 1532 C CA . GLU A 1 199 ? 16.504 11.470 -8.561 1.00 83.94 199 GLU A CA 1
ATOM 1533 C C . GLU A 1 199 ? 15.157 10.791 -8.294 1.00 83.94 199 GLU A C 1
ATOM 1535 O O . GLU A 1 199 ? 15.009 10.134 -7.266 1.00 83.94 199 GLU A O 1
ATOM 1540 N N . GLU A 1 200 ? 14.232 10.839 -9.257 1.00 83.62 200 GLU A N 1
ATOM 1541 C CA . GLU A 1 200 ? 12.924 10.176 -9.166 1.00 83.62 200 GLU A CA 1
ATOM 1542 C C . GLU A 1 200 ? 13.056 8.667 -8.945 1.00 83.62 200 GLU A C 1
ATOM 1544 O O . GLU A 1 200 ? 12.377 8.121 -8.080 1.00 83.62 200 GLU A O 1
ATOM 1549 N N . TYR A 1 201 ? 14.010 8.009 -9.612 1.00 86.19 201 TYR A N 1
ATOM 1550 C CA . TYR A 1 201 ? 14.328 6.599 -9.373 1.00 86.19 201 TYR A CA 1
ATOM 1551 C C . TYR A 1 201 ? 14.752 6.315 -7.936 1.00 86.19 201 TYR A C 1
ATOM 1553 O O . TYR A 1 201 ? 14.539 5.211 -7.463 1.00 86.19 201 TYR A O 1
ATOM 1561 N N . ARG A 1 202 ? 15.358 7.275 -7.231 1.00 88.69 202 ARG A N 1
ATOM 1562 C CA . ARG A 1 202 ? 15.840 7.084 -5.855 1.00 88.69 202 ARG A CA 1
ATOM 1563 C C . ARG A 1 202 ? 14.844 7.521 -4.797 1.00 88.69 202 ARG A C 1
ATOM 1565 O O . ARG A 1 202 ? 14.964 7.047 -3.677 1.00 88.69 202 ARG A O 1
ATOM 1572 N N . ARG A 1 203 ? 13.915 8.418 -5.119 1.00 91.44 203 ARG A N 1
ATOM 1573 C CA . ARG A 1 203 ? 12.999 9.039 -4.150 1.00 91.44 203 ARG A CA 1
ATOM 1574 C C . ARG A 1 203 ? 11.544 8.636 -4.316 1.00 91.44 203 ARG A C 1
ATOM 1576 O O . ARG A 1 203 ? 10.711 9.080 -3.537 1.00 91.44 203 ARG A O 1
ATOM 1583 N N . SER A 1 204 ? 11.239 7.808 -5.306 1.00 93.38 204 SER A N 1
ATOM 1584 C CA . SER A 1 204 ? 9.881 7.335 -5.547 1.00 93.38 204 SER A CA 1
ATOM 1585 C C . SER A 1 204 ? 9.730 5.894 -5.092 1.00 93.38 204 SER A C 1
ATOM 1587 O O . SER A 1 204 ? 10.616 5.064 -5.301 1.00 93.38 204 SER A O 1
ATOM 1589 N N . TRP A 1 205 ? 8.583 5.617 -4.490 1.00 96.25 205 TRP A N 1
ATOM 1590 C CA . TRP A 1 205 ? 8.078 4.287 -4.218 1.00 96.25 205 TRP A CA 1
ATOM 1591 C C . TRP A 1 205 ? 6.666 4.202 -4.782 1.00 96.25 205 TRP A C 1
ATOM 1593 O O . TRP A 1 205 ? 5.726 4.755 -4.223 1.00 96.25 205 TRP A O 1
ATOM 1603 N N . PHE A 1 206 ? 6.509 3.501 -5.897 1.00 98.00 206 PHE A N 1
ATOM 1604 C CA . PHE A 1 206 ? 5.209 3.152 -6.442 1.00 98.00 206 PHE A CA 1
ATOM 1605 C C . PHE A 1 206 ? 5.063 1.643 -6.601 1.00 98.00 206 PHE A C 1
ATOM 1607 O O . PHE A 1 206 ? 6.041 0.931 -6.837 1.00 98.00 206 PHE A O 1
ATOM 1614 N N . VAL A 1 207 ? 3.822 1.180 -6.487 1.00 98.44 207 VAL A N 1
ATOM 1615 C CA . VAL A 1 207 ? 3.393 -0.171 -6.857 1.00 98.44 207 VAL A CA 1
ATOM 1616 C C . VAL A 1 207 ? 2.043 -0.020 -7.539 1.00 98.44 207 VAL A C 1
ATOM 1618 O O . VAL A 1 207 ? 1.101 0.475 -6.927 1.00 98.44 207 VAL A O 1
ATOM 1621 N N . VAL A 1 208 ? 1.949 -0.375 -8.814 1.00 98.69 208 VAL A N 1
ATOM 1622 C CA . VAL A 1 208 ? 0.775 -0.127 -9.654 1.00 98.69 208 VAL A CA 1
ATOM 1623 C C . VAL A 1 208 ? 0.346 -1.440 -10.271 1.00 98.69 208 VAL A C 1
ATOM 1625 O O . VAL A 1 208 ? 1.103 -2.043 -11.023 1.00 98.69 208 VAL A O 1
ATOM 1628 N N . PHE A 1 209 ? -0.884 -1.858 -10.005 1.00 98.62 209 PHE A N 1
ATOM 1629 C CA . PHE A 1 209 ? -1.477 -3.023 -10.633 1.00 98.62 209 PHE A CA 1
ATOM 1630 C C . PHE A 1 209 ? -2.710 -2.633 -11.447 1.00 98.62 209 PHE A C 1
ATOM 1632 O O . PHE A 1 209 ? -3.646 -1.988 -10.963 1.00 98.62 209 PHE A O 1
ATOM 1639 N N . ARG A 1 210 ? -2.704 -3.039 -12.718 1.00 98.38 210 ARG A N 1
ATOM 1640 C CA . ARG A 1 210 ? -3.837 -2.934 -13.635 1.00 98.38 210 ARG A CA 1
ATOM 1641 C C . ARG A 1 210 ? -4.209 -4.338 -14.103 1.00 98.38 210 ARG A C 1
ATOM 1643 O O . ARG A 1 210 ? -3.461 -4.901 -14.906 1.00 98.38 210 ARG A O 1
ATOM 1650 N N . PRO A 1 211 ? -5.341 -4.891 -13.645 1.00 97.81 211 PRO A N 1
ATOM 1651 C CA . PRO A 1 211 ? -5.769 -6.211 -14.072 1.00 97.81 211 PRO A CA 1
ATOM 1652 C C . PRO A 1 211 ? -6.130 -6.221 -15.575 1.00 97.81 211 PRO A C 1
ATOM 1654 O O . PRO A 1 211 ? -6.249 -5.156 -16.201 1.00 97.81 211 PRO A O 1
ATOM 1657 N N . PRO A 1 212 ? -6.288 -7.408 -16.189 1.00 97.38 212 PRO A N 1
ATOM 1658 C CA . PRO A 1 212 ? -6.709 -7.537 -17.580 1.00 97.38 212 PRO A CA 1
ATOM 1659 C C . PRO A 1 212 ? -8.061 -6.854 -17.851 1.00 97.38 212 PRO A C 1
ATOM 1661 O O . PRO A 1 212 ? -8.872 -6.684 -16.939 1.00 97.38 212 PRO A O 1
ATOM 1664 N N . PRO A 1 213 ? -8.368 -6.494 -19.111 1.00 93.75 213 PRO A N 1
ATOM 1665 C CA . PRO A 1 213 ? -9.671 -5.935 -19.454 1.00 93.75 213 PRO A CA 1
ATOM 1666 C C . PRO A 1 213 ? -10.826 -6.846 -19.013 1.00 93.75 213 PRO A C 1
ATOM 1668 O O . PRO A 1 213 ? -10.880 -8.010 -19.400 1.00 93.75 213 PRO A O 1
ATOM 1671 N N . GLY A 1 214 ? -11.774 -6.291 -18.257 1.00 90.94 214 GLY A N 1
ATOM 1672 C CA . GLY A 1 214 ? -12.938 -7.020 -17.740 1.00 90.94 214 GLY A CA 1
ATOM 1673 C C . GLY A 1 214 ? -12.775 -7.540 -16.312 1.00 90.94 214 GLY A C 1
ATOM 1674 O O . GLY A 1 214 ? -13.781 -7.879 -15.694 1.00 90.94 214 GLY A O 1
ATOM 1675 N N . GLU A 1 215 ? -11.556 -7.529 -15.775 1.00 93.00 215 GLU A N 1
ATOM 1676 C CA . GLU A 1 215 ? -11.275 -7.834 -14.374 1.00 93.00 215 GLU A CA 1
ATOM 1677 C C . GLU A 1 215 ? -11.287 -6.563 -13.510 1.00 93.00 215 GLU A C 1
ATOM 1679 O O . GLU A 1 215 ? -11.058 -5.449 -13.989 1.00 93.00 215 GLU A O 1
ATOM 1684 N N . SER A 1 216 ? -11.573 -6.725 -12.219 1.00 90.75 216 SER A N 1
ATOM 1685 C CA . SER A 1 216 ? -11.572 -5.644 -11.227 1.00 90.75 216 SER A CA 1
ATOM 1686 C C . SER A 1 216 ? -10.351 -5.725 -10.304 1.00 90.75 216 SER A C 1
ATOM 1688 O O . SER A 1 216 ? -9.591 -6.694 -10.312 1.00 90.75 216 SER A O 1
ATOM 1690 N N . GLY A 1 217 ? -10.156 -4.705 -9.467 1.00 90.31 217 GLY A N 1
ATOM 1691 C CA . GLY A 1 217 ? -9.025 -4.658 -8.533 1.00 90.31 217 GLY A CA 1
ATOM 1692 C C . GLY A 1 217 ? -7.826 -3.878 -9.062 1.00 90.31 217 GLY A C 1
ATOM 1693 O O . GLY A 1 217 ? -6.687 -4.239 -8.785 1.00 90.31 217 GLY A O 1
ATOM 1694 N N . HIS A 1 218 ? -8.085 -2.809 -9.819 1.00 97.62 218 HIS A N 1
ATOM 1695 C CA . HIS A 1 218 ? -7.094 -1.759 -10.028 1.00 97.62 218 HIS A CA 1
ATOM 1696 C C . HIS A 1 218 ? -6.631 -1.230 -8.676 1.00 97.62 218 HIS A C 1
ATOM 1698 O O . HIS A 1 218 ? -7.462 -0.947 -7.816 1.00 97.62 218 HIS A O 1
ATOM 1704 N N . VAL A 1 219 ? -5.324 -1.080 -8.500 1.00 98.38 219 VAL A N 1
ATOM 1705 C CA . VAL A 1 219 ? -4.776 -0.480 -7.288 1.00 98.38 219 VAL A CA 1
ATOM 1706 C C . VAL A 1 219 ? -3.421 0.149 -7.579 1.00 98.38 219 VAL A C 1
ATOM 1708 O O . VAL A 1 219 ? -2.615 -0.402 -8.328 1.00 98.38 219 VAL A O 1
ATOM 1711 N N . ALA A 1 220 ? -3.165 1.320 -7.007 1.00 98.62 220 ALA A N 1
ATOM 1712 C CA . ALA A 1 220 ? -1.866 1.968 -7.087 1.00 98.62 220 ALA A CA 1
ATOM 1713 C C . ALA A 1 220 ? -1.488 2.585 -5.747 1.00 98.62 220 ALA A C 1
ATOM 1715 O O . ALA A 1 220 ? -2.268 3.347 -5.187 1.00 98.62 220 ALA A O 1
ATOM 1716 N N . LEU A 1 221 ? -0.277 2.298 -5.282 1.00 98.56 221 LEU A N 1
ATOM 1717 C CA . LEU A 1 221 ? 0.423 3.020 -4.227 1.00 98.56 221 LEU A CA 1
ATOM 1718 C C . LEU A 1 221 ? 1.399 4.002 -4.879 1.00 98.56 221 LEU A C 1
ATOM 1720 O O . LEU A 1 221 ? 2.146 3.619 -5.780 1.00 98.56 221 LEU A O 1
ATOM 1724 N N . VAL A 1 222 ? 1.424 5.240 -4.392 1.00 98.12 222 VAL A N 1
ATOM 1725 C CA . VAL A 1 222 ? 2.439 6.245 -4.720 1.00 98.12 222 VAL A CA 1
ATOM 1726 C C . VAL A 1 222 ? 2.953 6.843 -3.420 1.00 98.12 222 VAL A C 1
ATOM 1728 O O . VAL A 1 222 ? 2.174 7.308 -2.594 1.00 98.12 222 VAL A O 1
ATOM 1731 N N . ALA A 1 223 ? 4.268 6.855 -3.257 1.00 97.19 223 ALA A N 1
ATOM 1732 C CA . ALA A 1 223 ? 4.961 7.494 -2.158 1.00 97.19 223 ALA A CA 1
ATOM 1733 C C . ALA A 1 223 ? 6.231 8.189 -2.659 1.00 97.19 223 ALA A C 1
ATOM 1735 O O . ALA A 1 223 ? 6.951 7.666 -3.513 1.00 97.19 223 ALA A O 1
ATOM 1736 N N . VAL A 1 224 ? 6.510 9.375 -2.129 1.00 95.94 224 VAL A N 1
ATOM 1737 C CA . VAL A 1 224 ? 7.670 10.192 -2.494 1.00 95.94 224 VAL A CA 1
ATOM 1738 C C . VAL A 1 224 ? 8.405 10.617 -1.231 1.00 95.94 224 VAL A C 1
ATOM 1740 O O . VAL A 1 224 ? 7.796 11.077 -0.268 1.00 95.94 224 VAL A O 1
ATOM 1743 N N . GLU A 1 225 ? 9.723 10.454 -1.234 1.00 94.75 225 GLU A N 1
ATOM 1744 C CA . GLU A 1 225 ? 10.594 10.872 -0.141 1.00 94.75 225 GLU A CA 1
ATOM 1745 C C . GLU A 1 225 ? 10.714 12.406 -0.109 1.00 94.75 225 GLU A C 1
ATOM 1747 O O . GLU A 1 225 ? 11.203 13.025 -1.059 1.00 94.75 225 GLU A O 1
ATOM 1752 N N . VAL A 1 226 ? 10.271 13.015 0.994 1.00 92.75 226 VAL A N 1
ATOM 1753 C CA . VAL A 1 226 ? 10.239 14.475 1.219 1.00 92.75 226 VAL A CA 1
ATOM 1754 C C . VAL A 1 226 ? 11.268 14.948 2.253 1.00 92.75 226 VAL A C 1
ATOM 1756 O O . VAL A 1 226 ? 11.534 16.145 2.365 1.00 92.75 226 VAL A O 1
ATOM 1759 N N . GLY A 1 227 ? 11.888 14.013 2.972 1.00 90.06 227 GLY A N 1
ATOM 1760 C CA . GLY A 1 227 ? 12.902 14.245 3.999 1.00 90.06 227 GLY A CA 1
ATOM 1761 C C . GLY A 1 227 ? 13.755 12.994 4.211 1.00 90.06 227 GLY A C 1
ATOM 1762 O O . GLY A 1 227 ? 13.593 12.008 3.499 1.00 90.06 227 GLY A O 1
ATOM 1763 N N . ASP A 1 228 ? 14.674 13.014 5.179 1.00 89.12 228 ASP A N 1
ATOM 1764 C CA . ASP A 1 228 ? 15.517 11.846 5.474 1.00 89.12 228 ASP A CA 1
ATOM 1765 C C . ASP A 1 228 ? 14.664 10.694 6.026 1.00 89.12 228 ASP A C 1
ATOM 1767 O O . ASP A 1 228 ? 14.261 10.705 7.190 1.00 89.12 228 ASP A O 1
ATOM 1771 N N . ASN A 1 229 ? 14.361 9.709 5.173 1.00 88.38 229 ASN A N 1
ATOM 1772 C CA . ASN A 1 229 ? 13.452 8.605 5.479 1.00 88.38 229 ASN A CA 1
ATOM 1773 C C . ASN A 1 229 ? 12.031 9.060 5.885 1.00 88.38 229 ASN A C 1
ATOM 1775 O O . ASN A 1 229 ? 11.343 8.352 6.627 1.00 88.38 229 ASN A O 1
ATOM 1779 N N . GLU A 1 230 ? 11.588 10.206 5.364 1.00 93.00 230 GLU A N 1
ATOM 1780 C CA . GLU A 1 230 ? 10.232 10.749 5.512 1.00 93.00 230 GLU A CA 1
ATOM 1781 C C . GLU A 1 230 ? 9.526 10.742 4.156 1.00 93.00 230 GLU A C 1
ATOM 1783 O O . GLU A 1 230 ? 10.105 11.145 3.146 1.00 93.00 230 GLU A O 1
ATOM 1788 N N . TRP A 1 231 ? 8.283 10.274 4.124 1.00 94.62 231 TRP A N 1
ATOM 1789 C CA . TRP A 1 231 ? 7.572 9.950 2.894 1.00 94.62 231 TRP A CA 1
ATOM 1790 C C . TRP A 1 231 ? 6.168 10.530 2.912 1.00 94.62 231 TRP A C 1
ATOM 1792 O O . TRP A 1 231 ? 5.421 10.302 3.859 1.00 94.62 231 TRP A O 1
ATOM 1802 N N . GLN A 1 232 ? 5.796 11.208 1.834 1.00 95.44 232 GLN A N 1
ATOM 1803 C CA . GLN A 1 232 ? 4.408 11.548 1.544 1.00 95.44 232 GLN A CA 1
ATOM 1804 C C . GLN A 1 232 ? 3.822 10.429 0.679 1.00 95.44 232 GLN A C 1
ATOM 1806 O O . GLN A 1 232 ? 4.483 10.003 -0.269 1.00 95.44 232 GLN A O 1
ATOM 1811 N N . ALA A 1 233 ? 2.636 9.914 0.994 1.00 96.12 233 ALA A N 1
ATOM 1812 C CA . ALA A 1 233 ? 2.094 8.726 0.342 1.00 96.12 233 ALA A CA 1
ATOM 1813 C C . ALA A 1 233 ? 0.565 8.708 0.254 1.00 96.12 233 ALA A C 1
ATOM 1815 O O . ALA A 1 233 ? -0.127 9.319 1.061 1.00 96.12 233 ALA A O 1
ATOM 1816 N N . MET A 1 234 ? 0.054 7.942 -0.706 1.00 96.38 234 MET A N 1
ATOM 1817 C CA . MET A 1 234 ? -1.359 7.593 -0.874 1.00 96.38 234 MET A CA 1
ATOM 1818 C C . MET A 1 234 ? -1.474 6.274 -1.641 1.00 96.38 234 MET A C 1
ATOM 1820 O O . MET A 1 234 ? -0.594 5.938 -2.437 1.00 96.38 234 MET A O 1
ATOM 1824 N N . TRP A 1 235 ? -2.584 5.556 -1.482 1.00 98.06 235 TRP A N 1
ATOM 1825 C CA . TRP A 1 235 ? -2.999 4.537 -2.452 1.00 98.06 235 TRP A CA 1
ATOM 1826 C C . TRP A 1 235 ? -4.454 4.731 -2.882 1.00 98.06 235 TRP A C 1
ATOM 1828 O O . TRP A 1 235 ? -5.229 5.409 -2.210 1.00 98.06 235 TRP A O 1
ATOM 1838 N N . THR A 1 236 ? -4.792 4.198 -4.050 1.00 97.94 236 THR A N 1
ATOM 1839 C CA . THR A 1 236 ? -6.089 4.378 -4.705 1.00 97.94 236 THR A CA 1
ATOM 1840 C C . THR A 1 236 ? -6.531 3.086 -5.371 1.00 97.94 236 THR A C 1
ATOM 1842 O O . THR A 1 236 ? -5.697 2.344 -5.898 1.00 97.94 236 THR A O 1
ATOM 1845 N N . TYR A 1 237 ? -7.841 2.857 -5.378 1.00 97.56 237 TYR A N 1
ATOM 1846 C CA . TYR A 1 237 ? -8.499 1.821 -6.173 1.00 97.56 237 TYR A CA 1
ATOM 1847 C C . TYR A 1 237 ? -9.200 2.379 -7.421 1.00 97.56 237 TYR A C 1
ATOM 1849 O O . TYR A 1 237 ? -9.725 1.603 -8.220 1.00 97.56 237 TYR A O 1
ATOM 1857 N N . ASP A 1 238 ? -9.232 3.707 -7.605 1.00 97.19 238 ASP A N 1
ATOM 1858 C CA . ASP A 1 238 ? -9.923 4.347 -8.726 1.00 97.19 238 ASP A CA 1
ATOM 1859 C C . ASP A 1 238 ? -9.244 3.989 -10.062 1.00 97.19 238 ASP A C 1
ATOM 1861 O O . ASP A 1 238 ? -8.103 4.404 -10.301 1.00 97.19 238 ASP A O 1
ATOM 1865 N N . PRO A 1 239 ? -9.912 3.250 -10.972 1.00 97.25 239 PRO A N 1
ATOM 1866 C CA . PRO A 1 239 ? -9.299 2.795 -12.216 1.00 97.25 239 PRO A CA 1
ATOM 1867 C C . PRO A 1 239 ? -8.760 3.932 -13.090 1.00 97.25 239 PRO A C 1
ATOM 1869 O O . PRO A 1 239 ? -7.730 3.756 -13.747 1.00 97.25 239 PRO A O 1
ATOM 1872 N N . GLU A 1 240 ? -9.418 5.099 -13.096 1.00 96.31 240 GLU A N 1
ATOM 1873 C CA . GLU A 1 240 ? -8.968 6.258 -13.873 1.00 96.31 240 GLU A CA 1
ATOM 1874 C C . GLU A 1 240 ? -7.665 6.828 -13.303 1.00 96.31 240 GLU A C 1
ATOM 1876 O O . GLU A 1 240 ? -6.694 7.044 -14.036 1.00 96.31 240 GLU A O 1
ATOM 1881 N N . ARG A 1 241 ? -7.594 7.021 -11.983 1.00 97.25 241 ARG A N 1
ATOM 1882 C CA . ARG A 1 241 ? -6.375 7.455 -11.296 1.00 97.25 241 ARG A CA 1
ATOM 1883 C C . ARG A 1 241 ? -5.237 6.447 -11.427 1.00 97.25 241 ARG A C 1
ATOM 1885 O O . ARG A 1 241 ? -4.133 6.853 -11.790 1.00 97.25 241 ARG A O 1
ATOM 1892 N N . VAL A 1 242 ? -5.502 5.153 -11.239 1.00 98.44 242 VAL A N 1
ATOM 1893 C CA . VAL A 1 242 ? -4.517 4.074 -11.439 1.00 98.44 242 VAL A CA 1
ATOM 1894 C C . VAL A 1 242 ? -3.963 4.098 -12.869 1.00 98.44 242 VAL A C 1
ATOM 1896 O O . VAL A 1 242 ? -2.750 3.988 -13.068 1.00 98.44 242 VAL A O 1
ATOM 1899 N N . ALA A 1 243 ? -4.817 4.292 -13.879 1.00 97.25 243 ALA A N 1
ATOM 1900 C CA . ALA A 1 243 ? -4.381 4.410 -15.268 1.00 97.25 243 ALA A CA 1
ATOM 1901 C C . ALA A 1 243 ? -3.473 5.630 -15.494 1.00 97.25 243 ALA A C 1
ATOM 1903 O O . ALA A 1 243 ? -2.414 5.483 -16.109 1.00 97.25 243 ALA A O 1
ATOM 1904 N N . ARG A 1 244 ? -3.828 6.804 -14.948 1.00 97.62 244 ARG A N 1
ATOM 1905 C CA . ARG A 1 244 ? -3.000 8.023 -15.044 1.00 97.62 244 ARG A CA 1
ATOM 1906 C C . ARG A 1 244 ? -1.638 7.856 -14.362 1.00 97.62 244 ARG A C 1
ATOM 1908 O O . ARG A 1 244 ? -0.635 8.301 -14.920 1.00 97.62 244 ARG A O 1
ATOM 1915 N N . ILE A 1 245 ? -1.585 7.199 -13.199 1.00 98.06 245 ILE A N 1
ATOM 1916 C CA . ILE A 1 245 ? -0.326 6.888 -12.499 1.00 98.06 245 ILE A CA 1
ATOM 1917 C C . ILE A 1 245 ? 0.537 5.964 -13.367 1.00 98.06 245 ILE A C 1
ATOM 1919 O O . ILE A 1 245 ? 1.695 6.277 -13.638 1.00 98.06 245 ILE A O 1
ATOM 1923 N N . GLY A 1 246 ? -0.028 4.867 -13.882 1.00 97.44 246 GLY A N 1
ATOM 1924 C CA . GLY A 1 246 ? 0.700 3.937 -14.753 1.00 97.44 246 GLY A CA 1
ATOM 1925 C C . GLY A 1 246 ? 1.141 4.554 -16.090 1.00 97.44 246 GLY A C 1
ATOM 1926 O O . GLY A 1 246 ? 2.158 4.166 -16.661 1.00 97.44 246 GLY A O 1
ATOM 1927 N N . GLU A 1 247 ? 0.403 5.524 -16.628 1.00 96.94 247 GLU A N 1
ATOM 1928 C CA . GLU A 1 247 ? 0.840 6.327 -17.778 1.00 96.94 247 GLU A CA 1
ATOM 1929 C C . GLU A 1 247 ? 2.003 7.255 -17.436 1.00 96.94 247 GLU A C 1
ATOM 1931 O O . GLU A 1 247 ? 2.943 7.348 -18.224 1.00 96.94 247 GLU A O 1
ATOM 1936 N N . TYR A 1 248 ? 1.968 7.907 -16.270 1.00 96.31 248 TYR A N 1
ATOM 1937 C CA . TYR A 1 248 ? 3.073 8.741 -15.804 1.00 96.31 248 TYR A CA 1
ATOM 1938 C C . TYR A 1 248 ? 4.351 7.917 -15.619 1.00 96.31 248 TYR A C 1
ATOM 1940 O O . TYR A 1 248 ? 5.394 8.314 -16.136 1.00 96.31 248 TYR A O 1
ATOM 1948 N N . VAL A 1 249 ? 4.268 6.765 -14.938 1.00 95.88 249 VAL A N 1
ATOM 1949 C CA . VAL A 1 249 ? 5.418 5.874 -14.704 1.00 95.88 249 VAL A CA 1
ATOM 1950 C C . VAL A 1 249 ? 6.070 5.492 -16.031 1.00 95.88 249 VAL A C 1
ATOM 1952 O O . VAL A 1 249 ? 7.245 5.769 -16.229 1.00 95.88 249 VAL A O 1
ATOM 1955 N N . ARG A 1 250 ? 5.293 4.982 -16.995 1.00 94.25 250 ARG A N 1
ATOM 1956 C CA . ARG A 1 250 ? 5.806 4.563 -18.314 1.00 94.25 250 ARG A CA 1
ATOM 1957 C C . ARG A 1 250 ? 6.433 5.680 -19.147 1.00 94.25 250 ARG A C 1
ATOM 1959 O O . ARG A 1 250 ? 7.187 5.392 -20.070 1.00 94.25 250 ARG A O 1
ATOM 1966 N N . ALA A 1 251 ? 6.038 6.928 -18.918 1.00 93.06 251 ALA A N 1
ATOM 1967 C CA . ALA A 1 251 ? 6.530 8.060 -19.694 1.00 93.06 251 ALA A CA 1
ATOM 1968 C C . ALA A 1 251 ? 7.815 8.672 -19.115 1.00 93.06 251 ALA A C 1
ATOM 1970 O O . ALA A 1 251 ? 8.550 9.316 -19.862 1.00 93.06 251 ALA A O 1
ATOM 1971 N N . ASN A 1 252 ? 8.060 8.509 -17.810 1.00 90.75 252 ASN A N 1
ATOM 1972 C CA . ASN A 1 252 ? 9.103 9.245 -17.084 1.00 90.75 252 ASN A CA 1
ATOM 1973 C C . ASN A 1 252 ? 10.168 8.353 -16.433 1.00 90.75 252 ASN A C 1
ATOM 1975 O O . ASN A 1 252 ? 11.246 8.853 -16.108 1.00 90.75 252 ASN A O 1
ATOM 1979 N N . PHE A 1 253 ? 9.881 7.062 -16.258 1.00 90.69 253 PHE A N 1
ATOM 1980 C CA . PHE A 1 253 ? 10.830 6.063 -15.789 1.00 90.69 253 PHE A CA 1
ATOM 1981 C C . PHE A 1 253 ? 11.179 5.132 -16.945 1.00 90.69 253 PHE A C 1
ATOM 1983 O O . PHE A 1 253 ? 12.392 5.065 -17.247 1.00 90.69 253 PHE A O 1
#

Secondary structure (DSSP, 8-state):
--SSTHHHHHTS----EEEEEES--S-THHHHHHHHHHTTTTEEEEEE--TTPPTTEEEEEETTEEEEEEEHHHHIIIIIT--THHHHH------GGGS-HHHHTTTT--EEEE-TTT-SSHHHHHHHHHHHHHHHHHHH-EEEEEEEEEETTHHHH-HHHHHHHHHHHTTEEEEEEEEE-SSPPPTTS--EEEE--SHHHHHEEEEEEEPPTT----EEEEEEEEETTEEEEEEE--HHHHHHHHHHHHHH-

InterPro domains:
  IPR016954 Uncharacterised protein family, Vng0742h [PIRSF030471] (5-251)

Nearest PDB structures (foldseek):
  2o8r-assembly1_B  TM=3.130E-01  e=9.380E-04  Porphyromonas gingivalis
  6pny-assembly1_A  TM=5.432E-01  e=7.397E-01  Francisella tularensis subsp. tularensis SCHU S4
  2mu4-assembly1_A  TM=5.278E-01  e=2.036E+00  Francisella tularensis subsp. tularensis SCHU S4
  3i16-assembly1_A  TM=2.683E-01  e=8.010E+00  Clostridium novyi NT

Organism: NCBI:txid2234134

Solvent-accessible surface area (backbone atoms only — not comparable to full-atom values): 13485 Å² total; per-residue (Å²): 131,80,96,50,78,63,54,66,46,73,67,45,63,95,62,62,32,32,43,37,36,28,35,71,79,72,68,68,70,62,55,53,52,48,38,68,43,32,51,85,42,67,34,44,69,48,78,47,83,52,101,85,56,66,67,34,30,32,32,23,28,47,78,85,40,83,75,27,63,31,48,43,68,55,43,32,68,63,51,74,73,50,61,77,64,55,52,39,69,30,65,75,70,28,54,63,89,64,55,41,44,41,65,68,66,51,46,57,39,62,38,70,28,33,31,76,91,83,26,88,46,28,43,49,54,60,53,50,52,46,36,35,51,54,20,49,42,56,73,68,35,30,28,40,34,44,38,42,59,29,36,38,42,54,46,70,77,19,57,9,44,34,50,51,48,35,55,37,34,74,40,63,30,52,36,34,40,35,12,23,74,81,42,86,72,64,86,79,41,55,54,48,79,40,69,43,87,56,68,64,35,61,37,37,41,38,37,36,36,42,44,42,94,92,57,78,75,32,31,25,40,46,31,37,56,80,50,95,61,25,30,43,31,32,35,40,59,51,58,68,60,36,50,53,51,57,51,48,49,73,74,75,102